Protein AF-A0A1B7TG51-F1 (afdb_monomer_lite)

InterPro domains:
  IPR011709 DEAD-box helicase, OB fold [PF07717] (108-215)

Organism: NCBI:txid766949

Sequence (284 aa):
MSKEDEEEIKKESYKYNKNTNKFTKLDPFSDIFKLLSCICALDYIKKEQLDKFFADHYVRSKIMLEIMKLRKQIVSIIKINSNDESLSNINNDSLKTEKPTELQIKLLKQIICSGFVDQVAIRGDVLYPEELQIGNNTSISKIPYVPVLQSKENIESITELFAYIHPGSIINACGQLPPKFLIYNTLLKNQDGTRTRMFPLCDIKSLPLVNIANNTSLISYSKPITNLSVKPKDISISERLCYVIPHFGDNDNDLRVSFDLNPVYVKQKRLDGEWKVVQFINSK

Secondary structure (DSSP, 8-state):
--HHHHHHHHHHHHHHHHHHGGG-SS-TT-HHHHHHHHHHHHHTS-GGGHHHHHHHTT--HHHHHHHHHHHHHHHHHHHHH---HHHHTS-TT----PPPPHHHHHHHHHHHHHHSTT-EEEEHHHH-TTT----TT--GGG-EEEETT-B-TT-SSGGGG-EEE-TTSGGGGS-SPPPSEEEEEEEEE-TTSS-EEEEEEEE--HHHHHHHHTTSTTEEEPSPPSSSSS--EEEETTEEEEEEPEEES-SS-TTB--EEPPPEEEEEEEETTEEEEEEE----

Radius of gyration: 23.0 Å; chains: 1; bounding box: 57×39×79 Å

pLDDT: mean 90.26, std 7.35, range [45.22, 98.38]

Structure (mmCIF, N/CA/C/O backbone):
data_AF-A0A1B7TG51-F1
#
_entry.id   AF-A0A1B7TG51-F1
#
loop_
_atom_site.group_PDB
_atom_site.id
_atom_site.type_symbol
_atom_site.label_atom_id
_atom_site.label_alt_id
_atom_site.label_comp_id
_atom_site.label_asym_id
_atom_site.label_entity_id
_atom_site.label_seq_id
_atom_site.pdbx_PDB_ins_code
_atom_site.Cartn_x
_atom_site.Cartn_y
_atom_site.Cartn_z
_atom_site.occupancy
_atom_site.B_iso_or_equiv
_atom_site.auth_seq_id
_atom_site.auth_comp_id
_atom_site.auth_asym_id
_atom_site.auth_atom_id
_atom_site.pdbx_PDB_model_num
ATOM 1 N N . MET A 1 1 ? 2.849 0.141 39.750 1.00 62.19 1 MET A N 1
ATOM 2 C CA . MET A 1 1 ? 1.650 -0.476 39.157 1.00 62.19 1 MET A CA 1
ATOM 3 C C . MET A 1 1 ? 1.333 -1.682 40.011 1.00 62.19 1 MET A C 1
ATOM 5 O O . MET A 1 1 ? 2.242 -2.466 40.267 1.00 62.19 1 MET A O 1
ATOM 9 N N . SER A 1 2 ? 0.139 -1.735 40.593 1.00 85.12 2 SER A N 1
ATOM 10 C CA . SER A 1 2 ? -0.283 -2.873 41.409 1.00 85.12 2 SER A CA 1
ATOM 11 C C . SER A 1 2 ? -0.524 -4.094 40.503 1.00 85.12 2 SER A C 1
ATOM 13 O O . SER A 1 2 ? -0.719 -3.947 39.296 1.00 85.12 2 SER A O 1
ATOM 15 N N . LYS A 1 3 ? -0.511 -5.313 41.061 1.00 85.12 3 LYS A N 1
ATOM 16 C CA . LYS A 1 3 ? -0.875 -6.520 40.291 1.00 85.12 3 LYS A CA 1
ATOM 17 C C . LYS A 1 3 ? -2.323 -6.463 39.788 1.00 85.12 3 LYS A C 1
ATOM 19 O O . LYS A 1 3 ? -2.625 -7.020 38.739 1.00 85.12 3 LYS A O 1
ATOM 24 N N . GLU A 1 4 ? -3.195 -5.776 40.521 1.00 87.12 4 GLU A N 1
ATOM 25 C CA . GLU A 1 4 ? -4.594 -5.569 40.143 1.00 87.12 4 GLU A CA 1
ATOM 26 C C . GLU A 1 4 ? -4.692 -4.655 38.911 1.00 87.12 4 GLU A C 1
ATOM 28 O O . GLU A 1 4 ? -5.387 -5.001 37.954 1.00 87.12 4 GLU A O 1
ATOM 33 N N . ASP A 1 5 ? -3.896 -3.579 38.858 1.00 88.12 5 ASP A N 1
ATOM 34 C CA . ASP A 1 5 ? -3.832 -2.671 37.702 1.00 88.12 5 ASP A CA 1
ATOM 35 C C . ASP A 1 5 ? -3.382 -3.418 36.429 1.00 88.12 5 ASP A C 1
ATOM 37 O O . ASP A 1 5 ? -3.919 -3.213 35.340 1.00 88.12 5 ASP A O 1
ATOM 41 N N . GLU A 1 6 ? -2.395 -4.314 36.549 1.00 88.62 6 GLU A N 1
ATOM 42 C CA . GLU A 1 6 ? -1.898 -5.121 35.426 1.00 88.62 6 GLU A CA 1
ATOM 43 C C . GLU A 1 6 ? -2.968 -6.069 34.871 1.00 88.62 6 GLU A C 1
ATOM 45 O O . GLU A 1 6 ? -3.108 -6.226 33.650 1.00 88.62 6 GLU A O 1
ATOM 50 N N . GLU A 1 7 ? -3.750 -6.693 35.752 1.00 90.69 7 GLU A N 1
ATOM 51 C CA . GLU A 1 7 ? -4.853 -7.559 35.349 1.00 90.69 7 GLU A CA 1
ATOM 52 C C . GLU A 1 7 ? -5.984 -6.782 34.672 1.00 90.69 7 GLU A C 1
ATOM 54 O O . GLU A 1 7 ? -6.553 -7.266 33.686 1.00 90.69 7 GLU A O 1
ATOM 59 N N . GLU A 1 8 ? -6.301 -5.581 35.153 1.00 91.38 8 GLU A N 1
ATOM 60 C CA . GLU A 1 8 ? -7.287 -4.704 34.522 1.00 91.38 8 GLU A CA 1
ATOM 61 C C . GLU A 1 8 ? -6.846 -4.260 33.126 1.00 91.38 8 GLU A C 1
ATOM 63 O O . GLU A 1 8 ? -7.601 -4.426 32.163 1.00 91.38 8 GLU A O 1
ATOM 68 N N . ILE A 1 9 ? -5.598 -3.807 32.973 1.00 90.25 9 ILE A N 1
ATOM 69 C CA . ILE A 1 9 ? -5.030 -3.433 31.669 1.00 90.25 9 ILE A CA 1
ATOM 70 C C . ILE A 1 9 ? -5.096 -4.614 30.698 1.00 90.25 9 ILE A C 1
ATOM 72 O O . ILE A 1 9 ? -5.440 -4.445 29.523 1.00 90.25 9 ILE A O 1
ATOM 76 N N . LYS A 1 10 ? -4.807 -5.831 31.171 1.00 91.50 10 LYS A N 1
ATOM 77 C CA . LYS A 1 10 ? -4.878 -7.044 30.350 1.00 91.50 10 LYS A CA 1
ATOM 78 C C . LYS A 1 10 ? -6.312 -7.366 29.924 1.00 91.50 10 LYS A C 1
ATOM 80 O O . LYS A 1 10 ? -6.532 -7.723 28.763 1.00 91.50 10 LYS A O 1
ATOM 85 N N . LYS A 1 11 ? -7.289 -7.220 30.826 1.00 92.81 11 LYS A N 1
ATOM 86 C CA . LYS A 1 11 ? -8.719 -7.411 30.526 1.00 92.81 11 LYS A CA 1
ATOM 87 C C . LYS A 1 11 ? -9.209 -6.395 29.492 1.00 92.81 11 LYS A C 1
ATOM 89 O O . LYS A 1 11 ? -9.852 -6.790 28.518 1.00 92.81 11 LYS A O 1
ATOM 94 N N . GLU A 1 12 ? -8.870 -5.119 29.652 1.00 91.19 12 GLU A N 1
ATOM 95 C CA . GLU A 1 12 ? -9.237 -4.063 28.701 1.00 91.19 12 GLU A CA 1
ATOM 96 C C . GLU A 1 12 ? -8.542 -4.240 27.346 1.00 91.19 12 GLU A C 1
ATOM 98 O O . GLU A 1 12 ? -9.194 -4.185 26.304 1.00 91.19 12 GLU A O 1
ATOM 103 N N . SER A 1 13 ? -7.253 -4.587 27.333 1.00 88.44 13 SER A N 1
ATOM 104 C CA . SER A 1 13 ? -6.518 -4.896 26.097 1.00 88.44 13 SER A CA 1
ATOM 105 C C . SER A 1 13 ? -7.138 -6.075 25.341 1.00 88.44 13 SER A C 1
ATOM 107 O O . SER A 1 13 ? -7.243 -6.060 24.112 1.00 88.44 13 SER A O 1
ATOM 109 N N . TYR A 1 14 ? -7.599 -7.100 26.064 1.00 91.62 14 TYR A N 1
ATOM 110 C CA . TYR A 1 14 ? -8.310 -8.227 25.466 1.00 91.62 14 TYR A CA 1
ATOM 111 C C . TYR A 1 14 ? -9.641 -7.794 24.833 1.00 91.62 14 TYR A C 1
ATOM 113 O O . TYR A 1 14 ? -9.923 -8.169 23.690 1.00 91.62 14 TYR A O 1
ATOM 121 N N . LYS A 1 15 ? -10.444 -6.976 25.530 1.00 93.06 15 LYS A N 1
ATOM 122 C CA . LYS A 1 15 ? -11.699 -6.422 24.988 1.00 93.06 15 LYS A CA 1
ATOM 123 C C . LYS A 1 15 ? -11.442 -5.564 23.748 1.00 93.06 15 LYS A C 1
ATOM 125 O O . LYS A 1 15 ? -12.108 -5.764 22.730 1.00 93.06 15 LYS A O 1
ATOM 130 N N . TYR A 1 16 ? -10.444 -4.684 23.805 1.00 91.38 16 TYR A N 1
ATOM 131 C CA . TYR A 1 16 ? -10.018 -3.840 22.691 1.00 91.38 16 TYR A CA 1
ATOM 132 C C . TYR A 1 16 ? -9.668 -4.667 21.452 1.00 91.38 16 TYR A C 1
ATOM 134 O O . TYR A 1 16 ? -10.234 -4.452 20.377 1.00 91.38 16 TYR A O 1
ATOM 142 N N . ASN A 1 17 ? -8.799 -5.669 21.604 1.00 89.19 17 ASN A N 1
ATOM 143 C CA . ASN A 1 17 ? -8.385 -6.530 20.496 1.00 89.19 17 ASN A CA 1
ATOM 144 C C . ASN A 1 17 ? -9.568 -7.326 19.935 1.00 89.19 17 ASN A C 1
ATOM 146 O O . ASN A 1 17 ? -9.765 -7.385 18.722 1.00 89.19 17 ASN A O 1
ATOM 150 N N . LYS A 1 18 ? -10.414 -7.884 20.810 1.00 91.50 18 LYS A N 1
ATOM 151 C CA . LYS A 1 18 ? -11.615 -8.627 20.409 1.00 91.50 18 LYS A CA 1
ATOM 152 C C . LYS A 1 18 ? -12.580 -7.765 19.593 1.00 91.50 18 LYS A C 1
ATOM 154 O O . LYS A 1 18 ? -13.123 -8.240 18.595 1.00 91.50 18 LYS A O 1
ATOM 159 N N . ASN A 1 19 ? -12.805 -6.517 20.000 1.00 91.06 19 ASN A N 1
ATOM 160 C CA . ASN A 1 19 ? -13.717 -5.613 19.304 1.00 91.06 19 ASN A CA 1
ATOM 161 C C . ASN A 1 19 ? -13.112 -5.050 18.017 1.00 91.06 19 ASN A C 1
ATOM 163 O O . ASN A 1 19 ? -13.822 -4.965 17.015 1.00 91.06 19 ASN A O 1
ATOM 167 N N . THR A 1 20 ? -11.811 -4.763 18.000 1.00 87.31 20 THR A N 1
ATOM 168 C CA . THR A 1 20 ? -11.097 -4.294 16.803 1.00 87.31 20 THR A CA 1
ATOM 169 C C . THR A 1 20 ? -11.026 -5.378 15.723 1.00 87.31 20 THR A C 1
ATOM 171 O O . THR A 1 20 ? -11.265 -5.095 14.549 1.00 87.31 20 THR A O 1
ATOM 174 N N . ASN A 1 21 ? -10.822 -6.642 16.110 1.00 89.81 21 ASN A N 1
ATOM 175 C CA . ASN A 1 21 ? -10.792 -7.789 15.193 1.00 89.81 21 ASN A CA 1
ATOM 176 C C . ASN A 1 21 ? -12.118 -8.027 14.449 1.00 89.81 21 ASN A C 1
ATOM 178 O O . ASN A 1 21 ? -12.148 -8.715 13.432 1.00 89.81 21 ASN A O 1
ATOM 182 N N . LYS A 1 22 ? -13.237 -7.446 14.900 1.00 91.75 22 LYS A N 1
ATOM 183 C CA . LYS A 1 22 ? -14.501 -7.516 14.146 1.00 91.75 22 LYS A CA 1
ATOM 184 C C . LYS A 1 22 ? -14.405 -6.795 12.797 1.00 91.75 22 LYS A C 1
ATOM 186 O O . LYS A 1 22 ? -15.098 -7.191 11.862 1.00 91.75 22 LYS A O 1
ATOM 191 N N . PHE A 1 23 ? -13.541 -5.784 12.696 1.00 93.19 23 PHE A N 1
ATOM 192 C CA . PHE A 1 23 ? -13.374 -4.939 11.512 1.00 93.19 23 PHE A CA 1
ATOM 193 C C . PHE A 1 23 ? -12.282 -5.430 10.551 1.00 93.19 23 PHE A C 1
ATOM 195 O O . PHE A 1 23 ? -12.134 -4.879 9.469 1.00 93.19 23 PHE A O 1
ATOM 202 N N . THR A 1 24 ? -11.529 -6.476 10.892 1.00 92.50 24 THR A N 1
ATOM 203 C CA . THR A 1 24 ? -10.395 -6.963 10.080 1.00 92.50 24 THR A CA 1
ATOM 204 C C . THR A 1 24 ? -10.783 -8.048 9.071 1.00 92.50 24 THR A C 1
ATOM 206 O O . THR A 1 24 ? -9.931 -8.635 8.414 1.00 92.50 24 THR A O 1
ATOM 209 N N . LYS A 1 25 ? -12.086 -8.318 8.915 1.00 91.69 25 LYS A N 1
ATOM 210 C CA . LYS A 1 25 ? -12.609 -9.426 8.096 1.00 91.69 25 LYS A CA 1
ATOM 211 C C . LYS A 1 25 ? -12.488 -9.229 6.583 1.00 91.69 25 LYS A C 1
ATOM 213 O O . LYS A 1 25 ? -12.694 -10.192 5.852 1.00 91.69 25 LYS A O 1
ATOM 218 N N . LEU A 1 26 ? -12.273 -8.001 6.108 1.00 93.56 26 LEU A N 1
ATOM 219 C CA . LEU A 1 26 ? -12.187 -7.726 4.670 1.00 93.56 26 LEU A CA 1
ATOM 220 C C . LEU A 1 26 ? -10.865 -8.210 4.081 1.00 93.56 26 LEU A C 1
ATOM 222 O O . LEU A 1 26 ? -10.864 -8.823 3.021 1.00 93.56 26 LEU A O 1
ATOM 226 N N . ASP A 1 27 ? -9.760 -7.935 4.767 1.00 93.62 27 ASP A N 1
ATOM 227 C CA . ASP A 1 27 ? -8.424 -8.303 4.319 1.00 93.62 27 ASP A CA 1
ATOM 228 C C . ASP A 1 27 ? -7.465 -8.321 5.523 1.00 93.62 27 ASP A C 1
ATOM 230 O O . ASP A 1 27 ? -7.442 -7.352 6.289 1.00 93.62 27 ASP A O 1
ATOM 234 N N . PRO A 1 28 ? -6.672 -9.390 5.707 1.00 92.19 28 PRO A N 1
ATOM 235 C CA . PRO A 1 28 ? -5.794 -9.525 6.868 1.00 92.19 28 PRO A CA 1
ATOM 236 C C . PRO A 1 28 ? -4.524 -8.663 6.781 1.00 92.19 28 PRO A C 1
ATOM 238 O O . PRO A 1 28 ? -3.842 -8.489 7.790 1.00 92.19 28 PRO A O 1
ATOM 241 N N . PHE A 1 29 ? -4.203 -8.114 5.604 1.00 94.19 29 PHE A N 1
ATOM 242 C CA . PHE A 1 29 ? -2.967 -7.376 5.343 1.00 94.19 29 PHE A CA 1
ATOM 243 C C . PHE A 1 29 ? -3.172 -5.863 5.159 1.00 94.19 29 PHE A C 1
ATOM 245 O O . PHE A 1 29 ? -2.221 -5.143 4.863 1.00 94.19 29 PHE A O 1
ATOM 252 N N . SER A 1 30 ? -4.400 -5.366 5.337 1.00 95.94 30 SER A N 1
ATOM 253 C CA . SER A 1 30 ? -4.769 -3.988 5.003 1.00 95.94 30 SER A CA 1
ATOM 254 C C . SER A 1 30 ? -5.430 -3.245 6.165 1.00 95.94 30 SER A C 1
ATOM 256 O O . SER A 1 30 ? -6.633 -3.371 6.416 1.00 95.94 30 SER A O 1
ATOM 258 N N . ASP A 1 31 ? -4.666 -2.387 6.842 1.00 95.69 31 ASP A N 1
ATOM 259 C CA . ASP A 1 31 ? -5.189 -1.508 7.895 1.00 95.69 31 ASP A CA 1
ATOM 260 C C . ASP A 1 31 ? -6.255 -0.534 7.373 1.00 95.69 31 ASP A C 1
ATOM 262 O O . ASP A 1 31 ? -7.200 -0.199 8.093 1.00 95.69 31 ASP A O 1
ATOM 266 N N . ILE A 1 32 ? -6.163 -0.124 6.106 1.00 96.44 32 ILE A N 1
ATOM 267 C CA . ILE A 1 32 ? -7.158 0.764 5.500 1.00 96.44 32 ILE A CA 1
ATOM 268 C C . ILE A 1 32 ? -8.538 0.098 5.382 1.00 96.44 32 ILE A C 1
ATOM 270 O O . ILE A 1 32 ? -9.562 0.758 5.558 1.00 96.44 32 ILE A O 1
ATOM 274 N N . PHE A 1 33 ? -8.601 -1.223 5.186 1.00 96.19 33 PHE A N 1
ATOM 275 C CA . PHE A 1 33 ? -9.877 -1.943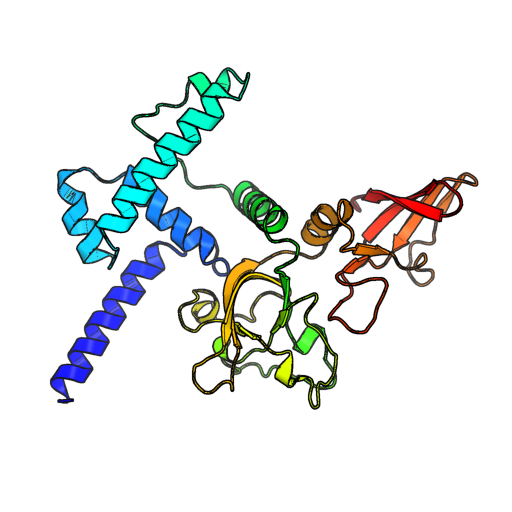 5.126 1.00 96.19 33 PHE A CA 1
ATOM 276 C C . PHE A 1 33 ? -10.473 -2.227 6.508 1.00 96.19 33 PHE A C 1
ATOM 278 O O . PHE A 1 33 ? -11.697 -2.337 6.635 1.00 96.19 33 PHE A O 1
ATOM 285 N N . LYS A 1 34 ? -9.648 -2.237 7.563 1.00 94.81 34 LYS A N 1
ATOM 286 C CA . LYS A 1 34 ? -10.132 -2.144 8.949 1.00 94.81 34 LYS A CA 1
ATOM 287 C C . LYS A 1 34 ? -10.851 -0.812 9.184 1.00 94.81 34 LYS A C 1
ATOM 289 O O . LYS A 1 34 ? -11.947 -0.806 9.745 1.00 94.81 34 LYS A O 1
ATOM 294 N N . LEU A 1 35 ? -10.275 0.301 8.720 1.00 94.06 35 LEU A N 1
ATOM 295 C CA . LEU A 1 35 ? -10.919 1.618 8.806 1.00 94.06 35 LEU A CA 1
ATOM 296 C C . LEU A 1 35 ? -12.213 1.663 7.991 1.00 94.06 35 LEU A C 1
ATOM 298 O O . LEU A 1 35 ? -13.243 2.067 8.528 1.00 94.06 35 LEU A O 1
ATOM 302 N N . LEU A 1 36 ? -12.186 1.174 6.746 1.00 95.19 36 LEU A N 1
ATOM 303 C CA . LEU A 1 36 ? -13.372 1.078 5.892 1.00 95.19 36 LEU A CA 1
ATOM 304 C C . LEU A 1 36 ? -14.503 0.316 6.592 1.00 95.19 36 LEU A C 1
ATOM 306 O O . LEU A 1 36 ? -15.620 0.813 6.674 1.00 95.19 36 LEU A O 1
ATOM 310 N N . SER A 1 37 ? -14.204 -0.852 7.166 1.00 94.75 37 SER A N 1
ATOM 311 C CA . SER A 1 37 ? -15.196 -1.669 7.876 1.00 94.75 37 SER A CA 1
ATOM 312 C C . SER A 1 37 ? -15.802 -0.945 9.078 1.00 94.75 37 SER A C 1
ATOM 314 O O . SER A 1 37 ? -17.007 -1.030 9.302 1.00 94.75 37 SER A O 1
ATOM 316 N N . CYS A 1 38 ? -14.980 -0.228 9.847 1.00 93.62 38 CYS A N 1
ATOM 317 C CA . CYS A 1 38 ? -15.434 0.533 11.009 1.00 93.62 38 CYS A CA 1
ATOM 318 C C . CYS A 1 38 ? -16.339 1.708 10.601 1.00 93.62 38 CYS A C 1
ATOM 320 O O . CYS A 1 38 ? -17.394 1.918 11.196 1.00 93.62 38 CYS A O 1
ATOM 322 N N . ILE A 1 39 ? -15.963 2.433 9.543 1.00 93.38 39 ILE A N 1
ATOM 323 C CA . ILE A 1 39 ? -16.733 3.565 9.011 1.00 93.38 39 ILE A CA 1
ATOM 324 C C . ILE A 1 39 ? -18.056 3.086 8.405 1.00 93.38 39 ILE A C 1
ATOM 326 O O . ILE A 1 39 ? -19.099 3.656 8.708 1.00 93.38 39 ILE A O 1
ATOM 330 N N . CYS A 1 40 ? -18.041 2.024 7.598 1.00 92.00 40 CYS A N 1
ATOM 331 C CA . CYS A 1 40 ? -19.258 1.467 7.011 1.00 92.00 40 CYS A CA 1
ATOM 332 C C . CYS A 1 40 ? -20.207 0.935 8.089 1.00 92.00 40 CYS A C 1
ATOM 334 O O . CYS A 1 40 ? -21.412 1.119 7.968 1.00 92.00 40 CYS A O 1
ATOM 336 N N . ALA A 1 41 ? -19.692 0.320 9.162 1.00 91.44 41 ALA A N 1
ATOM 337 C CA . ALA A 1 41 ? -20.526 -0.180 10.255 1.00 91.44 41 ALA A CA 1
ATOM 338 C C . ALA A 1 41 ? -21.361 0.931 10.917 1.00 91.44 41 ALA A C 1
ATOM 340 O O . ALA A 1 41 ? -22.517 0.686 11.258 1.00 91.44 41 ALA A O 1
ATOM 341 N N . LEU A 1 42 ? -20.821 2.151 11.039 1.00 90.81 42 LEU A N 1
ATOM 342 C CA . LEU A 1 42 ? -21.549 3.290 11.609 1.00 90.81 42 LEU A CA 1
ATOM 343 C C . LEU A 1 42 ? -22.820 3.641 10.844 1.00 90.81 42 LEU A C 1
ATOM 345 O O . LEU A 1 42 ? -23.823 3.980 11.466 1.00 90.81 42 LEU A O 1
ATOM 349 N N . ASP A 1 43 ? -22.807 3.529 9.515 1.00 88.44 43 ASP A N 1
ATOM 350 C CA . ASP A 1 43 ? -23.958 3.899 8.686 1.00 88.44 43 ASP A CA 1
ATOM 351 C C . ASP A 1 43 ? -25.173 2.985 8.932 1.00 88.44 43 ASP A C 1
ATOM 353 O O . ASP A 1 43 ? -26.309 3.354 8.621 1.00 88.44 43 ASP A O 1
ATOM 357 N N . TYR A 1 44 ? -24.957 1.798 9.511 1.00 90.56 44 TYR A N 1
ATOM 358 C CA . TYR A 1 44 ? -26.006 0.838 9.866 1.00 90.56 44 TYR A CA 1
ATOM 359 C C . TYR A 1 44 ? -26.530 0.994 11.298 1.00 90.56 44 TYR A C 1
ATOM 361 O O . TYR A 1 44 ? -27.559 0.401 11.631 1.00 90.56 44 TYR A O 1
ATOM 369 N N . ILE A 1 45 ? -25.864 1.786 12.139 1.00 91.19 45 ILE A N 1
ATOM 370 C CA . ILE A 1 45 ? -26.210 1.940 13.553 1.00 91.19 45 ILE A CA 1
ATOM 371 C C . ILE A 1 45 ? -27.209 3.084 13.717 1.00 91.19 45 ILE A C 1
ATOM 373 O O . ILE A 1 45 ? -27.074 4.156 13.127 1.00 91.19 45 ILE A O 1
ATOM 377 N N . LYS A 1 46 ? -28.246 2.851 14.526 1.00 90.62 46 LYS A N 1
ATOM 378 C CA . LYS A 1 46 ? -29.237 3.885 14.841 1.00 90.62 46 LYS A CA 1
ATOM 379 C C . LYS A 1 46 ? -28.621 4.961 15.734 1.00 90.62 46 LYS A C 1
ATOM 381 O O . LYS A 1 46 ? -27.766 4.661 16.565 1.00 90.62 46 LYS A O 1
ATOM 386 N N . LYS A 1 47 ? -29.093 6.204 15.604 1.00 88.25 47 LYS A N 1
ATOM 387 C CA . LYS A 1 47 ? -28.533 7.358 16.328 1.00 88.25 47 LYS A CA 1
ATOM 388 C C . LYS A 1 47 ? -28.513 7.157 17.844 1.00 88.25 47 LYS A C 1
ATOM 390 O O . LYS A 1 47 ? -27.532 7.531 18.472 1.00 88.25 47 LYS A O 1
ATOM 395 N N . GLU A 1 48 ? -29.531 6.511 18.414 1.00 91.69 48 GLU A N 1
ATOM 396 C CA . GLU A 1 48 ? -29.635 6.285 19.864 1.00 91.69 48 GLU A CA 1
ATOM 397 C C . GLU A 1 48 ? -28.589 5.287 20.395 1.00 91.69 48 GLU A C 1
ATOM 399 O O . GLU A 1 48 ? -28.348 5.217 21.595 1.00 91.69 48 GLU A O 1
ATOM 404 N N . GLN A 1 49 ? -27.967 4.497 19.514 1.00 93.69 49 GLN A N 1
ATOM 405 C CA . GLN A 1 49 ? -26.991 3.460 19.869 1.00 93.69 49 GLN A CA 1
ATOM 406 C C . GLN A 1 49 ? -25.541 3.865 19.564 1.00 93.69 49 GLN A C 1
ATOM 408 O O . GLN A 1 49 ? -24.623 3.103 19.872 1.00 93.69 49 GLN A O 1
ATOM 413 N N . LEU A 1 50 ? -25.318 5.045 18.973 1.00 91.81 50 LEU A N 1
ATOM 414 C CA . LEU A 1 50 ? -23.989 5.486 18.543 1.00 91.81 50 LEU A CA 1
ATOM 415 C C . LEU A 1 50 ? -23.019 5.651 19.713 1.00 91.81 50 LEU A C 1
ATOM 417 O O . LEU A 1 50 ? -21.897 5.160 19.632 1.00 91.81 50 LEU A O 1
ATOM 421 N N . ASP A 1 51 ? -23.450 6.267 20.814 1.00 92.44 51 ASP A N 1
ATOM 422 C CA . ASP A 1 51 ? -22.578 6.494 21.975 1.00 92.44 51 ASP A CA 1
ATOM 423 C C . ASP A 1 51 ? -22.098 5.178 22.587 1.00 92.44 51 ASP A C 1
ATOM 425 O O . ASP A 1 51 ? -20.913 5.010 22.885 1.00 92.44 51 ASP A O 1
ATOM 429 N N . LYS A 1 52 ? -23.005 4.200 22.677 1.00 93.12 52 LYS A N 1
ATOM 430 C CA . LYS A 1 52 ? -22.665 2.848 23.116 1.00 93.12 52 LYS A CA 1
ATOM 431 C C . LYS A 1 52 ? -21.689 2.178 22.150 1.00 93.12 52 LYS A C 1
ATOM 433 O O . LYS A 1 52 ? -20.717 1.579 22.593 1.00 93.12 52 LYS A O 1
ATOM 438 N N . PHE A 1 53 ? -21.903 2.310 20.841 1.00 93.06 53 PHE A N 1
ATOM 439 C CA . PHE A 1 53 ? -20.980 1.767 19.847 1.00 93.06 53 PHE A CA 1
ATOM 440 C C . PHE A 1 53 ? -19.579 2.383 19.956 1.00 93.06 53 PHE A C 1
ATOM 442 O O . PHE A 1 53 ? -18.587 1.655 19.914 1.00 93.06 53 PHE A O 1
ATOM 449 N N . PHE A 1 54 ? -19.480 3.705 20.123 1.00 93.69 54 PHE A N 1
ATOM 450 C CA . PHE A 1 54 ? -18.194 4.385 20.277 1.00 93.69 54 PHE A CA 1
ATOM 451 C C . PHE A 1 54 ? -17.439 3.899 21.517 1.00 93.69 54 PHE A C 1
ATOM 453 O O . PHE A 1 54 ? -16.241 3.623 21.420 1.00 93.69 54 PHE A O 1
ATOM 460 N N . ALA A 1 55 ? -18.143 3.734 22.642 1.00 91.88 55 ALA A N 1
ATOM 461 C CA . ALA A 1 55 ? -17.575 3.202 23.877 1.00 91.88 55 ALA A CA 1
ATOM 462 C C . ALA A 1 55 ? -17.133 1.737 23.724 1.00 91.88 55 ALA A C 1
ATOM 464 O O . ALA A 1 55 ? -15.981 1.411 24.003 1.00 91.88 55 ALA A O 1
ATOM 465 N N . ASP A 1 56 ? -18.006 0.869 23.205 1.00 91.81 56 ASP A N 1
ATOM 466 C CA . ASP A 1 56 ? -17.738 -0.567 23.074 1.00 91.81 56 ASP A CA 1
ATOM 467 C C . ASP A 1 56 ? -16.565 -0.852 22.117 1.00 91.81 56 ASP A C 1
ATOM 469 O O . ASP A 1 56 ? -15.803 -1.800 22.316 1.00 91.81 56 ASP A O 1
ATOM 473 N N . HIS A 1 57 ? -16.400 -0.047 21.064 1.00 92.44 57 HIS A N 1
ATOM 474 C CA . HIS A 1 57 ? -15.378 -0.256 20.035 1.00 92.44 57 HIS A CA 1
ATOM 475 C C . HIS A 1 57 ? -14.140 0.641 20.177 1.00 92.44 57 HIS A C 1
ATOM 477 O O . HIS A 1 57 ? -13.270 0.594 19.307 1.00 92.44 57 HIS A O 1
ATOM 483 N N . TYR A 1 58 ? -14.024 1.413 21.265 1.00 91.69 58 TYR A N 1
ATOM 484 C CA . TYR A 1 58 ? -12.895 2.319 21.531 1.00 91.69 58 TYR A CA 1
ATOM 485 C C . TYR A 1 58 ? -12.647 3.317 20.387 1.00 91.69 58 TYR A C 1
ATOM 487 O O . TYR A 1 58 ? -11.510 3.616 20.010 1.00 91.69 58 TYR A O 1
ATOM 495 N N . VAL A 1 59 ? -13.733 3.828 19.805 1.00 92.56 59 VAL A N 1
ATOM 496 C CA . VAL A 1 59 ? -13.695 4.740 18.662 1.00 92.56 59 VAL A CA 1
ATOM 497 C C . VAL A 1 59 ? -13.925 6.173 19.132 1.00 92.56 59 VAL A C 1
ATOM 499 O O . VAL A 1 59 ? -14.819 6.457 19.924 1.00 92.56 59 VAL A O 1
ATOM 502 N N . ARG A 1 60 ? -13.136 7.116 18.609 1.00 93.88 60 ARG A N 1
ATOM 503 C CA . ARG A 1 60 ? -13.277 8.542 18.931 1.00 93.88 60 ARG A CA 1
ATOM 504 C C . ARG A 1 60 ? -14.522 9.118 18.248 1.00 93.88 60 ARG A C 1
ATOM 506 O O . ARG A 1 60 ? -14.497 9.382 17.046 1.00 93.88 60 ARG A O 1
ATOM 513 N N . SER A 1 61 ? -15.580 9.348 19.026 1.00 93.81 61 SER A N 1
ATOM 514 C CA . SER A 1 61 ? -16.889 9.825 18.549 1.00 93.81 61 SER A CA 1
ATOM 515 C C . SER A 1 61 ? -16.794 11.095 17.698 1.00 93.81 61 SER A C 1
ATOM 517 O O . SER A 1 61 ? -17.306 11.126 16.581 1.00 93.81 61 SER A O 1
ATOM 519 N N . LYS A 1 62 ? -16.065 12.117 18.170 1.00 94.94 62 LYS A N 1
ATOM 520 C CA . LYS A 1 62 ? -15.891 13.393 17.454 1.00 94.94 62 LYS A CA 1
ATOM 521 C C . LYS A 1 62 ? -15.322 13.197 16.044 1.00 94.94 62 LYS A C 1
ATOM 523 O O . LYS A 1 62 ? -15.904 13.684 15.080 1.00 94.94 62 LYS A O 1
ATOM 528 N N . ILE A 1 63 ? -14.236 12.430 15.932 1.00 95.38 63 ILE A N 1
ATOM 529 C CA . ILE A 1 63 ? -13.566 12.165 14.651 1.00 95.38 63 ILE A CA 1
ATOM 530 C C . ILE A 1 63 ? -14.493 11.379 13.722 1.00 95.38 63 ILE A C 1
ATOM 532 O O . ILE A 1 63 ? -14.589 11.688 12.540 1.00 95.38 63 ILE A O 1
ATOM 536 N N . MET A 1 64 ? -15.230 10.396 14.242 1.00 93.81 64 MET A N 1
ATOM 537 C CA . MET A 1 64 ? -16.164 9.626 13.419 1.00 93.81 64 MET A CA 1
ATOM 538 C C . MET A 1 64 ? -17.314 10.458 12.864 1.00 93.81 64 MET A C 1
ATOM 540 O O . MET A 1 64 ? -17.657 10.328 11.690 1.00 93.81 64 MET A O 1
ATOM 544 N N . LEU A 1 65 ? -17.893 11.337 13.680 1.00 92.50 65 LEU A N 1
ATOM 545 C CA . LEU A 1 65 ? -18.950 12.237 13.224 1.00 92.50 65 LEU A CA 1
ATOM 546 C C . LEU A 1 65 ? -18.432 13.225 12.169 1.00 92.50 65 LEU A C 1
ATOM 548 O O . LEU A 1 65 ? -19.147 13.537 11.216 1.00 92.50 65 LEU A O 1
ATOM 552 N N . GLU A 1 66 ? -17.188 13.689 12.302 1.00 95.50 66 GLU A N 1
ATOM 553 C CA . GLU A 1 66 ? -16.520 14.512 11.288 1.00 95.50 66 GLU A CA 1
ATOM 554 C C . GLU A 1 66 ? -16.280 13.731 9.987 1.00 95.50 66 GLU A C 1
ATOM 556 O O . GLU A 1 66 ? -16.614 14.237 8.917 1.00 95.50 66 GLU A O 1
ATOM 561 N N . ILE A 1 67 ? -15.823 12.475 10.059 1.00 94.62 67 ILE A N 1
ATOM 562 C CA . ILE A 1 67 ? -15.675 11.592 8.888 1.00 94.62 67 ILE A CA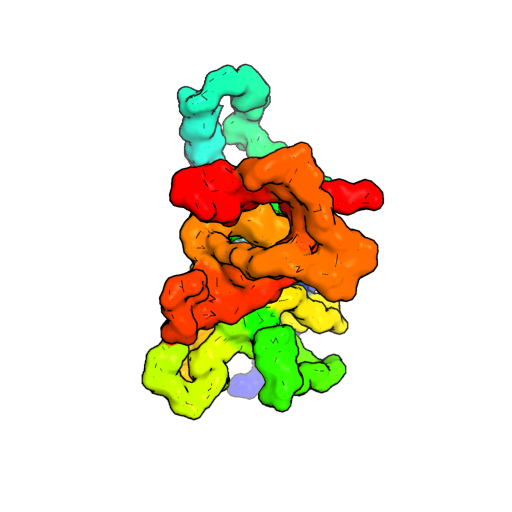 1
ATOM 563 C C . ILE A 1 67 ? -17.016 11.417 8.164 1.00 94.62 67 ILE A C 1
ATOM 565 O O . ILE A 1 67 ? -17.073 11.517 6.938 1.00 94.62 67 ILE A O 1
ATOM 569 N N . MET A 1 68 ? -18.114 11.190 8.893 1.00 91.12 68 MET A N 1
ATOM 570 C CA . MET A 1 68 ? -19.445 11.062 8.287 1.00 91.12 68 MET A CA 1
ATOM 571 C C . MET A 1 68 ? -19.871 12.338 7.551 1.00 91.12 68 MET A C 1
ATOM 573 O O . MET A 1 68 ? -20.409 12.260 6.445 1.00 91.12 68 MET A O 1
ATOM 577 N N . LYS A 1 69 ? -19.614 13.516 8.134 1.00 92.31 69 LYS A N 1
ATOM 578 C CA . LYS A 1 69 ? -19.891 14.807 7.483 1.00 92.31 69 LYS A CA 1
ATOM 579 C C . LYS A 1 69 ? -19.040 14.989 6.227 1.00 92.31 69 LYS A C 1
ATOM 581 O O . LYS A 1 69 ? -19.585 15.318 5.175 1.00 92.31 69 LYS A O 1
ATOM 586 N N . LEU A 1 70 ? -17.740 14.711 6.319 1.00 95.38 70 LEU A N 1
ATOM 587 C CA . LEU A 1 70 ? -16.809 14.844 5.202 1.00 95.38 70 LEU A CA 1
ATOM 588 C C . LEU A 1 70 ? -17.185 13.919 4.037 1.00 95.38 70 LEU A C 1
ATOM 590 O O . LEU A 1 70 ? -17.192 14.348 2.887 1.00 95.38 70 LEU A O 1
ATOM 594 N N . ARG A 1 71 ? -17.592 12.675 4.318 1.00 93.44 71 ARG A N 1
ATOM 595 C CA . ARG A 1 71 ? -18.078 11.741 3.288 1.00 93.44 71 ARG A CA 1
ATOM 596 C C . ARG A 1 71 ? -19.278 12.298 2.527 1.00 93.44 71 ARG A C 1
ATOM 598 O O . ARG A 1 71 ? -19.292 12.239 1.301 1.00 93.44 71 ARG A O 1
ATOM 605 N N . LYS A 1 72 ? -20.259 12.880 3.226 1.00 91.62 72 LYS A N 1
ATOM 606 C CA . LYS A 1 72 ? -21.422 13.517 2.581 1.00 91.62 72 LYS A CA 1
ATOM 607 C C . LYS A 1 72 ? -21.005 14.686 1.691 1.00 91.62 72 LYS A C 1
ATOM 609 O O . LYS A 1 72 ? -21.518 14.822 0.580 1.00 91.62 72 LYS A O 1
ATOM 614 N N . GLN A 1 73 ? -20.061 15.502 2.155 1.00 92.94 73 GLN A N 1
ATOM 615 C CA . GLN A 1 73 ? -19.533 16.628 1.384 1.00 92.94 73 GLN A CA 1
ATOM 616 C C . GLN A 1 73 ? -18.830 16.154 0.109 1.00 92.94 73 GLN A C 1
ATOM 618 O O . GLN A 1 73 ? -19.160 16.637 -0.969 1.00 92.94 73 GLN A O 1
ATOM 623 N N . ILE A 1 74 ? -17.945 15.157 0.206 1.00 92.69 74 ILE A N 1
ATOM 624 C CA . ILE A 1 74 ? -17.248 14.577 -0.951 1.00 92.69 74 ILE A CA 1
ATOM 625 C C . ILE A 1 74 ? -18.249 14.005 -1.961 1.00 92.69 74 ILE A C 1
ATOM 627 O O . ILE A 1 74 ? -18.157 14.311 -3.145 1.00 92.69 74 ILE A O 1
ATOM 631 N N . VAL A 1 75 ? -19.245 13.235 -1.510 1.00 90.31 75 VAL A N 1
ATOM 632 C CA . VAL A 1 75 ? -20.288 12.689 -2.398 1.00 90.31 75 VAL A CA 1
ATOM 633 C C . VAL A 1 75 ? -21.064 13.808 -3.093 1.00 90.31 75 VAL A C 1
ATOM 635 O O . VAL A 1 75 ? -21.336 13.718 -4.286 1.00 90.31 75 VAL A O 1
ATOM 638 N N . SER A 1 76 ? -21.379 14.887 -2.377 1.00 89.69 76 SER A N 1
ATOM 639 C CA . SER A 1 76 ? -22.089 16.037 -2.948 1.00 89.69 76 SER A CA 1
ATOM 640 C C . SER A 1 76 ? -21.248 16.747 -4.012 1.00 89.69 76 SER A C 1
ATOM 642 O O . SER A 1 76 ? -21.763 17.077 -5.075 1.00 89.69 76 SER A O 1
ATOM 644 N N . ILE A 1 77 ? -19.944 16.914 -3.771 1.00 91.56 77 ILE A N 1
ATOM 645 C CA . ILE A 1 77 ? -19.005 17.488 -4.744 1.00 91.56 77 ILE A CA 1
ATOM 646 C C . ILE A 1 77 ? -18.900 16.597 -5.987 1.00 91.56 77 ILE A C 1
ATOM 648 O O . ILE A 1 77 ? -18.985 17.107 -7.102 1.00 91.56 77 ILE A O 1
ATOM 652 N N . ILE A 1 78 ? -18.759 15.279 -5.812 1.00 90.38 78 ILE A N 1
ATOM 653 C CA . ILE A 1 78 ? -18.673 14.328 -6.929 1.00 90.38 78 ILE A CA 1
ATOM 654 C C . ILE A 1 78 ? -19.931 14.414 -7.797 1.00 90.38 78 ILE A C 1
ATOM 656 O O . ILE A 1 78 ? -19.811 14.502 -9.013 1.00 90.38 78 ILE A O 1
ATOM 660 N N . LYS A 1 79 ? -21.123 14.469 -7.191 1.00 87.25 79 LYS A N 1
ATOM 661 C CA . LYS A 1 79 ? -22.394 14.601 -7.922 1.00 87.25 79 LYS A CA 1
ATOM 662 C C . LYS A 1 79 ? -22.487 15.873 -8.752 1.00 87.25 79 LYS A C 1
ATOM 664 O O . LYS A 1 79 ? -22.968 15.821 -9.872 1.00 87.25 79 LYS A O 1
ATOM 669 N N . ILE A 1 80 ? -22.043 17.002 -8.204 1.00 88.56 80 ILE A N 1
ATOM 670 C CA . ILE A 1 80 ? -22.091 18.293 -8.905 1.00 88.56 80 ILE A CA 1
ATOM 671 C C . ILE A 1 80 ? -21.162 18.289 -10.126 1.00 88.56 80 ILE A C 1
ATOM 673 O O . ILE A 1 80 ? -21.473 18.915 -11.132 1.00 88.56 80 ILE A O 1
ATOM 677 N N . ASN A 1 81 ? -20.028 17.590 -10.040 1.00 89.81 81 ASN A N 1
ATOM 678 C CA . ASN A 1 81 ? -18.993 17.602 -11.077 1.00 89.81 81 ASN A CA 1
ATOM 679 C C . ASN A 1 81 ? -19.060 16.413 -12.047 1.00 89.81 81 ASN A C 1
ATOM 681 O O . ASN A 1 81 ? -18.246 16.333 -12.964 1.00 89.81 81 ASN A O 1
ATOM 685 N N . SER A 1 82 ? -19.990 15.479 -11.849 1.00 84.88 82 SER A N 1
ATOM 686 C CA . SER A 1 82 ? -20.106 14.280 -12.679 1.00 84.88 82 SER A CA 1
ATOM 687 C C . SER A 1 82 ? -21.395 14.325 -13.487 1.00 84.88 82 SER A C 1
ATOM 689 O O . SER A 1 82 ? -22.475 14.451 -12.921 1.00 84.88 82 SER A O 1
ATOM 691 N N . ASN A 1 83 ? -21.297 14.126 -14.801 1.00 78.19 83 ASN A N 1
ATOM 692 C CA . ASN A 1 83 ? -22.455 14.039 -15.704 1.00 78.19 83 ASN A CA 1
ATOM 693 C C . ASN A 1 83 ? -23.131 12.651 -15.683 1.00 78.19 83 ASN A C 1
ATOM 695 O O . ASN A 1 83 ? -23.787 12.264 -16.646 1.00 78.19 83 ASN A O 1
ATOM 699 N N . ASP A 1 84 ? -22.916 11.866 -14.627 1.00 80.19 84 ASP A N 1
ATOM 700 C CA . ASP A 1 84 ? -23.389 10.488 -14.525 1.00 80.19 84 ASP A CA 1
ATOM 701 C C . ASP A 1 84 ? -24.725 10.442 -13.767 1.00 80.19 84 ASP A C 1
ATOM 703 O O . ASP A 1 84 ? -24.782 10.660 -12.553 1.00 80.19 84 ASP A O 1
ATOM 707 N N . GLU A 1 85 ? -25.807 10.135 -14.487 1.00 74.06 85 GLU A N 1
ATOM 708 C CA . GLU A 1 85 ? -27.164 10.009 -13.933 1.00 74.06 85 GLU A CA 1
ATOM 709 C C . GLU A 1 85 ? -27.282 8.908 -12.863 1.00 74.06 85 GLU A C 1
ATOM 711 O O . GLU A 1 85 ? -28.184 8.931 -12.023 1.00 74.06 85 GLU A O 1
ATOM 716 N N . SER A 1 86 ? -26.356 7.944 -12.818 1.00 74.75 86 SER A N 1
ATOM 717 C CA . SER A 1 86 ? -26.343 6.945 -11.745 1.00 74.75 86 SER A CA 1
ATOM 718 C C . SER A 1 86 ? -26.001 7.564 -10.382 1.00 74.75 86 SER A C 1
ATOM 720 O O . SER A 1 86 ? -26.474 7.090 -9.345 1.00 74.75 86 SER A O 1
ATOM 722 N N . LEU A 1 87 ? -25.253 8.674 -10.367 1.00 72.25 87 LEU A N 1
ATOM 723 C CA . LEU A 1 87 ? -24.849 9.367 -9.146 1.00 72.25 87 LEU A CA 1
ATOM 724 C C . LEU A 1 87 ? -25.971 10.231 -8.568 1.00 72.25 87 LEU A C 1
ATOM 726 O O . LEU A 1 87 ? -26.030 10.395 -7.345 1.00 72.25 87 LEU A O 1
ATOM 730 N N . SER A 1 88 ? -26.899 10.741 -9.387 1.00 67.69 88 SER A N 1
ATOM 731 C CA . SER A 1 88 ? -28.056 11.492 -8.876 1.00 67.69 88 SER A CA 1
ATOM 732 C C . SER A 1 88 ? -28.975 10.630 -8.007 1.00 67.69 88 SER A C 1
ATOM 734 O O . SER A 1 88 ? -29.585 11.149 -7.074 1.00 67.69 88 SER A O 1
ATOM 736 N N . ASN A 1 89 ? -28.988 9.311 -8.229 1.00 71.38 89 ASN A N 1
ATOM 737 C CA . ASN A 1 89 ? -29.806 8.357 -7.474 1.00 71.38 89 ASN A CA 1
ATOM 738 C C . ASN A 1 89 ? -29.242 8.007 -6.085 1.00 71.38 89 ASN A C 1
ATOM 740 O O . ASN A 1 89 ? -29.934 7.388 -5.275 1.00 71.38 89 ASN A O 1
ATOM 744 N N . ILE A 1 90 ? -27.998 8.388 -5.773 1.00 75.56 90 ILE A N 1
ATOM 745 C CA . ILE A 1 90 ? -27.407 8.114 -4.457 1.00 75.56 90 ILE A CA 1
ATOM 746 C C . ILE A 1 90 ? -28.134 8.951 -3.400 1.00 75.56 90 ILE A C 1
ATOM 748 O O . ILE A 1 90 ? -28.215 10.172 -3.507 1.00 75.56 90 ILE A O 1
ATOM 752 N N . ASN A 1 91 ? -28.611 8.338 -2.322 1.00 75.50 91 ASN A N 1
ATOM 753 C CA . ASN A 1 91 ? -29.209 9.099 -1.232 1.00 75.50 91 ASN A CA 1
ATOM 754 C C . ASN A 1 91 ? -28.115 9.780 -0.380 1.00 75.50 91 ASN A C 1
ATOM 756 O O . ASN A 1 91 ? -27.342 9.107 0.299 1.00 75.50 91 ASN A O 1
ATOM 760 N N . ASN A 1 92 ? -28.059 11.117 -0.373 1.00 71.69 92 ASN A N 1
ATOM 761 C CA . ASN A 1 92 ? -27.090 11.871 0.442 1.00 71.69 92 ASN A CA 1
ATOM 762 C C . ASN A 1 92 ? -27.307 11.689 1.956 1.00 71.69 92 ASN A C 1
ATOM 764 O O . ASN A 1 92 ? -26.373 11.857 2.748 1.00 71.69 92 ASN A O 1
ATOM 768 N N . ASP A 1 93 ? -28.521 11.330 2.374 1.00 69.00 93 ASP A N 1
ATOM 769 C CA . ASP A 1 93 ? -28.834 11.123 3.783 1.00 69.00 93 ASP A CA 1
ATOM 770 C C . ASP A 1 93 ? -28.373 9.765 4.299 1.00 69.00 93 ASP A C 1
ATOM 772 O O . ASP A 1 93 ? -28.020 9.658 5.479 1.00 69.00 93 ASP A O 1
ATOM 776 N N . SER A 1 94 ? -28.287 8.764 3.418 1.00 73.44 94 SER A N 1
ATOM 777 C CA . SER A 1 94 ? -27.855 7.410 3.749 1.00 73.44 94 SER A CA 1
ATOM 778 C C . SER A 1 94 ? -26.776 6.922 2.786 1.00 73.44 94 SER A C 1
ATOM 780 O O . SER A 1 94 ? -27.062 6.439 1.698 1.00 73.44 94 SER A O 1
ATOM 782 N N . LEU A 1 95 ? -25.521 6.985 3.238 1.00 84.25 95 LEU A N 1
ATOM 783 C CA . LEU A 1 95 ? -24.354 6.463 2.519 1.00 84.25 95 LEU A CA 1
ATOM 784 C C . LEU A 1 95 ? -24.087 4.983 2.839 1.00 84.25 95 LEU A C 1
ATOM 786 O O . LEU A 1 95 ? -22.934 4.561 2.902 1.00 84.25 95 LEU A O 1
ATOM 790 N N . LYS A 1 96 ? -25.146 4.205 3.095 1.00 87.75 96 LYS A N 1
ATOM 791 C CA . LYS A 1 96 ? -25.023 2.773 3.388 1.00 87.75 96 LYS A CA 1
ATOM 792 C C . LYS A 1 96 ? -24.485 2.051 2.159 1.00 87.75 96 LYS A C 1
ATOM 794 O O . LYS A 1 96 ? -25.023 2.198 1.066 1.00 87.75 96 LYS A O 1
ATOM 799 N N . THR A 1 97 ? -23.450 1.248 2.361 1.00 85.88 97 THR A N 1
ATOM 800 C CA . THR A 1 97 ? -22.791 0.482 1.302 1.00 85.88 97 THR A CA 1
ATOM 801 C C . THR A 1 97 ? -22.702 -0.981 1.687 1.00 85.88 97 THR A C 1
ATOM 803 O O . THR A 1 97 ? -22.322 -1.305 2.813 1.00 85.88 97 THR A O 1
ATOM 806 N N . GLU A 1 98 ? -22.972 -1.860 0.729 1.00 89.50 98 GLU A N 1
ATOM 807 C CA . GLU A 1 98 ? -22.774 -3.294 0.907 1.00 89.50 98 GLU A CA 1
ATOM 808 C C . GLU A 1 98 ? -21.298 -3.653 1.122 1.00 89.50 98 GLU A C 1
ATOM 810 O O . GLU A 1 98 ? -20.379 -2.872 0.854 1.00 89.50 98 GLU A O 1
ATOM 815 N N . LYS A 1 99 ? -21.069 -4.871 1.618 1.00 91.75 99 LYS A N 1
ATOM 816 C CA . LYS A 1 99 ? -19.719 -5.407 1.780 1.00 91.75 99 LYS A CA 1
ATOM 817 C C . LYS A 1 99 ? -19.044 -5.497 0.401 1.00 91.75 99 LYS A C 1
ATOM 819 O O . LYS A 1 99 ? -19.619 -6.117 -0.493 1.00 91.75 99 LYS A O 1
ATOM 824 N N . PRO A 1 100 ? -17.816 -4.974 0.231 1.00 94.94 100 PRO A N 1
ATOM 825 C CA . PRO A 1 100 ? -17.116 -5.089 -1.038 1.00 94.94 100 PRO A CA 1
ATOM 826 C C . PRO A 1 100 ? -16.790 -6.554 -1.353 1.00 94.94 100 PRO A C 1
ATOM 828 O O . PRO A 1 100 ? -16.389 -7.333 -0.482 1.00 94.94 100 PRO A O 1
ATOM 831 N N . THR A 1 101 ? -16.943 -6.914 -2.622 1.00 95.94 101 THR A N 1
ATOM 832 C CA . THR A 1 101 ? -16.516 -8.200 -3.186 1.00 95.94 101 THR A CA 1
ATOM 833 C C . THR A 1 101 ? -14.990 -8.306 -3.219 1.00 95.94 101 THR A C 1
ATOM 835 O O . THR A 1 101 ? -14.277 -7.303 -3.198 1.00 95.94 101 THR A O 1
ATOM 838 N N . GLU A 1 102 ? -14.453 -9.521 -3.341 1.00 94.19 102 GLU A N 1
ATOM 839 C CA . GLU A 1 102 ? -12.999 -9.727 -3.444 1.00 94.19 102 GLU A CA 1
ATOM 840 C C . GLU A 1 102 ? -12.374 -9.002 -4.644 1.00 94.19 102 GLU A C 1
ATOM 842 O O . GLU A 1 102 ? -11.247 -8.508 -4.564 1.00 94.19 102 GLU A O 1
ATOM 847 N N . LEU A 1 103 ? -13.107 -8.918 -5.761 1.00 95.56 103 LEU A N 1
ATOM 848 C CA . LEU A 1 103 ? -12.675 -8.162 -6.933 1.00 95.56 103 LEU A CA 1
ATOM 849 C C . LEU A 1 103 ? -12.600 -6.665 -6.613 1.00 95.56 103 LEU A C 1
ATOM 851 O O . LEU A 1 103 ? -11.588 -6.034 -6.907 1.00 95.56 103 LEU A O 1
ATOM 855 N N . GLN A 1 104 ? -13.623 -6.113 -5.955 1.00 96.25 104 GLN A N 1
ATOM 856 C CA . GLN A 1 104 ? -13.622 -4.715 -5.522 1.00 96.25 104 GLN A CA 1
ATOM 857 C C . GLN A 1 104 ? -12.493 -4.431 -4.531 1.00 96.25 104 GLN A C 1
ATOM 859 O O . GLN A 1 104 ? -11.840 -3.408 -4.665 1.00 96.25 104 GLN A O 1
ATOM 864 N N . ILE A 1 105 ? -12.186 -5.338 -3.599 1.00 96.50 105 ILE A N 1
ATOM 865 C CA . ILE A 1 105 ? -11.043 -5.185 -2.683 1.00 96.50 105 ILE A CA 1
ATOM 866 C C . ILE A 1 105 ? -9.727 -5.088 -3.469 1.00 96.50 105 ILE A C 1
ATOM 868 O O . ILE A 1 105 ? -8.918 -4.198 -3.211 1.00 96.50 105 ILE A O 1
ATOM 872 N N . LYS A 1 106 ? -9.522 -5.947 -4.477 1.00 96.06 106 LYS A N 1
ATOM 873 C CA . LYS A 1 106 ? -8.335 -5.883 -5.353 1.00 96.06 106 LYS A CA 1
ATOM 874 C C . LYS A 1 106 ? -8.262 -4.575 -6.147 1.00 96.06 106 LYS A C 1
ATOM 876 O O . LYS A 1 106 ? -7.166 -4.055 -6.341 1.00 96.06 106 LYS A O 1
ATOM 881 N N . LEU A 1 107 ? -9.399 -4.052 -6.605 1.00 96.94 107 LEU A N 1
ATOM 882 C CA . LEU A 1 107 ? -9.470 -2.769 -7.312 1.00 96.94 107 LEU A CA 1
ATOM 883 C C . LEU A 1 107 ? -9.248 -1.581 -6.367 1.00 96.94 107 LEU A C 1
ATOM 885 O O . LEU A 1 107 ? -8.529 -0.655 -6.719 1.00 96.94 107 LEU A O 1
ATOM 889 N N . LEU A 1 108 ? -9.773 -1.627 -5.143 1.00 97.44 108 LEU A N 1
ATOM 890 C CA . LEU A 1 108 ? -9.534 -0.603 -4.127 1.00 97.44 108 LEU A CA 1
ATOM 891 C C . LEU A 1 108 ? -8.047 -0.512 -3.774 1.00 97.44 108 LEU A C 1
ATOM 893 O O . LEU A 1 108 ? -7.524 0.594 -3.701 1.00 97.44 108 LEU A O 1
ATOM 897 N N . LYS A 1 109 ? -7.340 -1.646 -3.642 1.00 97.88 109 LYS A N 1
ATOM 898 C CA . LYS A 1 109 ? -5.873 -1.657 -3.465 1.00 97.88 109 LYS A CA 1
ATOM 899 C C . LYS A 1 109 ? -5.152 -0.945 -4.615 1.00 97.88 109 LYS A C 1
ATOM 901 O O . LYS A 1 109 ? -4.198 -0.215 -4.374 1.00 97.88 109 LYS A O 1
ATOM 906 N N . GLN A 1 110 ? -5.626 -1.110 -5.852 1.00 96.62 110 GLN A N 1
ATOM 907 C CA . GLN A 1 110 ? -5.084 -0.397 -7.015 1.00 96.62 110 GLN A CA 1
ATOM 908 C C . GLN A 1 110 ? -5.382 1.106 -6.970 1.00 96.62 110 GLN A C 1
ATOM 910 O O . GLN A 1 110 ? -4.490 1.905 -7.229 1.00 96.62 110 GLN A O 1
ATOM 915 N N . ILE A 1 111 ? -6.594 1.506 -6.576 1.00 97.38 111 ILE A N 1
ATOM 916 C CA . ILE A 1 111 ? -6.939 2.923 -6.388 1.00 97.38 111 ILE A CA 1
ATOM 917 C C . ILE A 1 111 ? -6.035 3.554 -5.324 1.00 97.38 111 ILE A C 1
ATOM 919 O O . ILE A 1 111 ? -5.467 4.617 -5.551 1.00 97.38 111 ILE A O 1
ATOM 923 N N . ILE A 1 112 ? -5.832 2.877 -4.193 1.00 97.56 112 ILE A N 1
ATOM 924 C CA . ILE A 1 112 ? -4.930 3.344 -3.133 1.00 97.56 112 ILE A CA 1
ATOM 925 C C . ILE A 1 112 ? -3.502 3.461 -3.670 1.00 97.56 112 ILE A C 1
ATOM 927 O O . ILE A 1 112 ? -2.874 4.501 -3.522 1.00 97.56 112 ILE A O 1
ATOM 931 N N . CYS A 1 113 ? -3.014 2.436 -4.367 1.00 97.12 113 CYS A N 1
ATOM 932 C CA . CYS A 1 113 ? -1.690 2.452 -4.978 1.00 97.12 113 CYS A CA 1
ATOM 933 C C . CYS A 1 113 ? -1.510 3.611 -5.970 1.00 97.12 113 CYS A C 1
ATOM 935 O O . CYS A 1 113 ? -0.412 4.137 -6.066 1.00 97.12 113 CYS A O 1
ATOM 937 N N . SER A 1 114 ? -2.558 4.041 -6.681 1.00 96.50 114 SER A N 1
ATOM 938 C CA . SER A 1 114 ? -2.467 5.185 -7.600 1.00 96.50 114 SER A CA 1
ATOM 939 C C . SER A 1 114 ? -2.208 6.521 -6.892 1.00 96.50 114 SER A C 1
ATOM 941 O O . SER A 1 114 ? -1.535 7.380 -7.452 1.00 96.50 114 SER A O 1
ATOM 943 N N . GLY A 1 115 ? -2.688 6.679 -5.653 1.00 96.19 115 GLY A N 1
ATOM 944 C CA . GLY A 1 115 ? -2.442 7.871 -4.833 1.00 96.19 115 GLY A CA 1
ATOM 945 C C . GLY A 1 115 ? -1.144 7.823 -4.023 1.00 96.19 115 GLY A C 1
ATOM 946 O O . GLY A 1 115 ? -0.716 8.853 -3.518 1.00 96.19 115 GLY A O 1
ATOM 947 N N . PHE A 1 116 ? -0.537 6.641 -3.895 1.00 97.19 116 PHE A N 1
ATOM 948 C CA . PHE A 1 116 ? 0.620 6.359 -3.036 1.00 97.19 116 PHE A CA 1
ATOM 949 C C . PHE A 1 116 ? 1.687 5.541 -3.784 1.00 97.19 116 PHE A C 1
ATOM 951 O O . PHE A 1 116 ? 2.337 4.668 -3.209 1.00 97.19 116 PHE A O 1
ATOM 958 N N . VAL A 1 117 ? 1.827 5.761 -5.094 1.00 96.19 117 VAL A N 1
ATOM 959 C CA . VAL A 1 117 ? 2.708 4.954 -5.955 1.00 96.19 117 VAL A CA 1
ATOM 960 C C . VAL A 1 117 ? 4.181 5.128 -5.582 1.00 96.19 117 VAL A C 1
ATOM 962 O O . VAL A 1 117 ? 4.951 4.190 -5.694 1.00 96.19 117 VAL A O 1
ATOM 965 N N . ASP A 1 118 ? 4.570 6.290 -5.072 1.00 95.38 118 ASP A N 1
ATOM 966 C CA . ASP A 1 118 ? 5.897 6.596 -4.533 1.00 95.38 118 ASP A CA 1
ATOM 967 C C . ASP A 1 118 ? 6.108 6.078 -3.097 1.00 95.38 118 ASP A C 1
ATOM 969 O O . ASP A 1 118 ? 7.231 6.069 -2.602 1.00 95.38 118 ASP A O 1
ATOM 973 N N . GLN A 1 119 ? 5.050 5.610 -2.425 1.00 97.19 119 GLN A N 1
ATOM 974 C CA . GLN A 1 119 ? 5.069 5.143 -1.034 1.00 97.19 119 GLN A CA 1
ATOM 975 C C . GLN A 1 119 ? 4.879 3.628 -0.948 1.00 97.19 119 GLN A C 1
ATOM 977 O O . GLN A 1 119 ? 3.988 3.107 -0.267 1.00 97.19 119 GLN A O 1
ATOM 982 N N . VAL A 1 120 ? 5.747 2.906 -1.654 1.00 97.94 120 VAL A N 1
ATOM 983 C CA . VAL A 1 120 ? 5.785 1.442 -1.672 1.00 97.94 120 VAL A CA 1
ATOM 984 C C . VAL A 1 120 ? 7.082 0.960 -1.040 1.00 97.94 120 VAL A C 1
ATOM 986 O O . VAL A 1 120 ? 8.159 1.448 -1.360 1.00 97.94 120 VAL A O 1
ATOM 989 N N . ALA A 1 121 ? 6.993 -0.030 -0.159 1.00 98.06 121 ALA A N 1
ATOM 990 C CA . ALA A 1 121 ? 8.149 -0.672 0.445 1.00 98.06 121 ALA A CA 1
ATOM 991 C C . ALA A 1 121 ? 8.206 -2.156 0.075 1.00 98.06 121 ALA A C 1
ATOM 993 O O . ALA A 1 121 ? 7.187 -2.855 0.115 1.00 98.06 121 ALA A O 1
ATOM 994 N N . ILE A 1 122 ? 9.402 -2.641 -0.255 1.00 97.56 122 ILE A N 1
ATOM 995 C CA . ILE A 1 122 ? 9.681 -4.059 -0.498 1.00 97.56 122 ILE A CA 1
ATOM 996 C C . ILE A 1 122 ? 10.203 -4.717 0.779 1.00 97.56 122 ILE A C 1
ATOM 998 O O . ILE A 1 122 ? 10.915 -4.100 1.567 1.00 97.56 122 ILE A O 1
ATOM 1002 N N . ARG A 1 123 ? 9.844 -5.975 1.017 1.00 96.75 123 ARG A N 1
ATOM 1003 C CA . ARG A 1 123 ? 10.355 -6.746 2.154 1.00 96.75 123 ARG A CA 1
ATOM 1004 C C . ARG A 1 123 ? 11.869 -6.971 2.015 1.00 96.75 123 ARG A C 1
ATOM 1006 O O . ARG A 1 123 ? 12.340 -7.350 0.945 1.00 96.75 123 ARG A O 1
ATOM 1013 N N . GLY A 1 124 ? 12.624 -6.741 3.087 1.00 95.56 124 GLY A N 1
ATOM 1014 C CA . GLY A 1 124 ? 14.089 -6.673 3.042 1.00 95.56 124 GLY A CA 1
ATOM 1015 C C . GLY A 1 124 ? 14.779 -7.968 2.604 1.00 95.56 124 GLY A C 1
ATOM 1016 O O . GLY A 1 124 ? 15.744 -7.900 1.858 1.00 95.56 124 GLY A O 1
ATOM 1017 N N . ASP A 1 125 ? 14.256 -9.140 2.974 1.00 94.69 125 ASP A N 1
ATOM 1018 C CA . ASP A 1 125 ? 14.762 -10.456 2.531 1.00 94.69 125 ASP A CA 1
ATOM 1019 C C . ASP A 1 125 ? 14.623 -10.688 1.023 1.00 94.69 125 ASP A C 1
ATOM 1021 O O . ASP A 1 125 ? 15.345 -11.492 0.446 1.00 94.69 125 ASP A O 1
ATOM 1025 N N . VAL A 1 126 ? 13.667 -10.013 0.380 1.00 94.50 126 VAL A N 1
ATOM 1026 C CA . VAL A 1 126 ? 13.469 -10.116 -1.069 1.00 94.50 126 VAL A CA 1
ATOM 1027 C C . VAL A 1 126 ? 14.486 -9.250 -1.806 1.00 94.50 126 VAL A C 1
ATOM 1029 O O . VAL A 1 126 ? 14.935 -9.641 -2.878 1.00 94.50 126 VAL A O 1
ATOM 1032 N N . LEU A 1 127 ? 14.835 -8.090 -1.241 1.00 93.81 127 LEU A N 1
ATOM 1033 C CA . LEU A 1 127 ? 15.781 -7.156 -1.850 1.00 93.81 127 LEU A CA 1
ATOM 1034 C C . LEU A 1 127 ? 17.243 -7.528 -1.561 1.00 93.81 127 LEU A C 1
ATOM 1036 O O . LEU A 1 127 ? 18.072 -7.466 -2.461 1.00 93.81 127 LEU A O 1
ATOM 1040 N N . TYR A 1 128 ? 17.539 -7.952 -0.331 1.00 93.12 128 TYR A N 1
ATOM 1041 C CA . TYR A 1 128 ? 18.882 -8.293 0.147 1.00 93.12 128 TYR A CA 1
ATOM 1042 C C . TYR A 1 128 ? 18.920 -9.7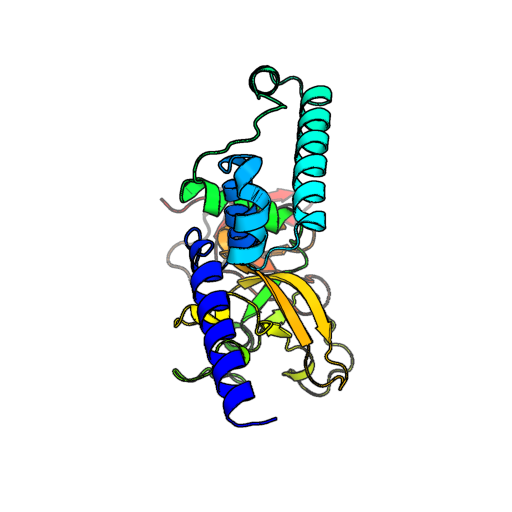31 0.703 1.00 93.12 128 TYR A C 1
ATOM 1044 O O . TYR A 1 128 ? 19.110 -9.924 1.906 1.00 93.12 128 TYR A O 1
ATOM 1052 N N . PRO A 1 129 ? 18.719 -10.764 -0.140 1.00 91.69 129 PRO A N 1
ATOM 1053 C CA . PRO A 1 129 ? 18.606 -12.155 0.313 1.00 91.69 129 PRO A CA 1
ATOM 1054 C C . PRO A 1 129 ? 19.901 -12.721 0.918 1.00 91.69 129 PRO A C 1
ATOM 1056 O O . PRO A 1 129 ? 19.845 -13.649 1.725 1.00 91.69 129 PRO A O 1
ATOM 1059 N N . GLU A 1 130 ? 21.062 -12.184 0.535 1.00 90.00 130 GLU A N 1
ATOM 1060 C CA . GLU A 1 130 ? 22.366 -12.606 1.067 1.00 90.00 130 GLU A CA 1
ATOM 1061 C C . GLU A 1 130 ? 22.617 -12.067 2.483 1.00 90.00 130 GLU A C 1
ATOM 1063 O O . GLU A 1 130 ? 23.265 -12.728 3.293 1.00 90.00 130 GLU A O 1
ATOM 1068 N N . GLU A 1 131 ? 22.054 -10.901 2.806 1.00 87.94 131 GLU A N 1
ATOM 1069 C CA . GLU A 1 131 ? 22.255 -10.213 4.087 1.00 87.94 131 GLU A CA 1
ATOM 1070 C C . GLU A 1 131 ? 21.126 -10.492 5.091 1.00 87.94 131 GLU A C 1
ATOM 1072 O O . GLU A 1 131 ? 21.340 -10.484 6.305 1.00 87.94 131 GLU A O 1
ATOM 1077 N N . LEU A 1 132 ? 19.909 -10.752 4.600 1.00 88.75 132 LEU A N 1
ATOM 1078 C CA . LEU A 1 132 ? 18.712 -10.919 5.418 1.00 88.75 132 LEU A CA 1
ATOM 1079 C C . LEU A 1 132 ? 18.058 -12.284 5.213 1.00 88.75 132 LEU A C 1
ATOM 1081 O O . LEU A 1 132 ? 17.448 -12.563 4.183 1.00 88.75 132 LEU A O 1
ATOM 1085 N N . GLN A 1 133 ? 18.061 -13.092 6.272 1.00 85.19 133 GLN A N 1
ATOM 1086 C CA . GLN A 1 133 ? 17.284 -14.328 6.343 1.00 85.19 133 GLN A CA 1
ATOM 1087 C C . GLN A 1 133 ? 16.208 -14.222 7.424 1.00 85.19 133 GLN A C 1
ATOM 1089 O O . GLN A 1 133 ? 16.496 -14.070 8.613 1.00 85.19 133 GLN A O 1
ATOM 1094 N N . ILE A 1 134 ? 14.940 -14.313 7.019 1.00 84.88 134 ILE A N 1
ATOM 1095 C CA . ILE A 1 134 ? 13.810 -14.304 7.951 1.00 84.88 134 ILE A CA 1
ATOM 1096 C C . ILE A 1 134 ? 13.568 -15.731 8.435 1.00 84.88 134 ILE A C 1
ATOM 1098 O O . ILE A 1 134 ? 13.040 -16.568 7.707 1.00 84.88 134 ILE A O 1
ATOM 1102 N N . GLY A 1 135 ? 13.916 -16.003 9.692 1.00 81.75 135 GLY A N 1
ATOM 1103 C CA . GLY A 1 135 ? 13.555 -17.264 10.336 1.00 81.75 135 GLY A CA 1
ATOM 1104 C C . GLY A 1 135 ? 12.039 -17.403 10.522 1.00 81.75 135 GLY A C 1
ATOM 1105 O O . GLY A 1 135 ? 11.347 -16.407 10.747 1.00 81.75 135 GLY A O 1
ATOM 1106 N N . ASN A 1 136 ? 11.534 -18.641 10.528 1.00 79.56 136 ASN A N 1
ATOM 1107 C CA . ASN A 1 136 ? 10.099 -18.959 10.649 1.00 79.56 136 ASN A CA 1
ATOM 1108 C C . ASN A 1 136 ? 9.422 -18.373 11.907 1.00 79.56 136 ASN A C 1
ATOM 1110 O O . ASN A 1 136 ? 8.223 -18.112 11.891 1.00 79.56 136 ASN A O 1
ATOM 1114 N N . ASN A 1 137 ? 10.188 -18.129 12.977 1.00 82.62 137 ASN A N 1
ATOM 1115 C CA . ASN A 1 137 ? 9.692 -17.597 14.255 1.00 82.62 137 ASN A CA 1
ATOM 1116 C C . ASN A 1 137 ? 9.931 -16.086 14.425 1.00 82.62 137 ASN A C 1
ATOM 1118 O O . ASN A 1 137 ? 9.746 -15.538 15.515 1.00 82.62 137 ASN A O 1
ATOM 1122 N N . THR A 1 138 ? 10.377 -15.394 13.376 1.00 88.50 138 THR A N 1
ATOM 1123 C CA . THR A 1 138 ? 10.623 -13.951 13.437 1.00 88.50 138 THR A CA 1
ATOM 1124 C C . THR A 1 138 ? 9.303 -13.207 13.618 1.00 88.50 138 THR A C 1
ATOM 1126 O O . THR A 1 138 ? 8.369 -13.367 12.836 1.00 88.50 138 THR A O 1
ATOM 1129 N N . SER A 1 139 ? 9.216 -12.358 14.646 1.00 91.38 139 SER A N 1
ATOM 1130 C CA . SER A 1 139 ? 8.043 -11.496 14.834 1.00 91.38 139 SER A CA 1
ATOM 1131 C C . SER A 1 139 ? 7.865 -10.574 13.628 1.00 91.38 139 SER A C 1
ATOM 1133 O O . SER A 1 139 ? 8.809 -9.893 13.231 1.00 91.38 139 SER A O 1
ATOM 1135 N N . ILE A 1 140 ? 6.638 -10.483 13.110 1.00 92.94 140 ILE A N 1
ATOM 1136 C CA . ILE A 1 140 ? 6.282 -9.642 11.955 1.00 92.94 140 ILE A CA 1
ATOM 1137 C C . ILE A 1 140 ? 6.737 -8.185 12.147 1.00 92.94 140 ILE A C 1
ATOM 1139 O O . ILE A 1 140 ? 7.264 -7.568 11.227 1.00 92.94 140 ILE A O 1
ATOM 1143 N N . SER A 1 141 ? 6.646 -7.668 13.373 1.00 92.00 141 SER A N 1
ATOM 1144 C CA . SER A 1 141 ? 7.066 -6.304 13.735 1.00 92.00 141 SER A CA 1
ATOM 1145 C C . SER A 1 141 ? 8.577 -6.031 13.636 1.00 92.00 141 SER A C 1
ATOM 1147 O O . SER A 1 141 ? 9.001 -4.876 13.764 1.00 92.00 141 SER A O 1
ATOM 1149 N N . LYS A 1 142 ? 9.386 -7.087 13.475 1.00 92.25 142 LYS A N 1
ATOM 1150 C CA . LYS A 1 142 ? 10.849 -7.052 13.329 1.00 92.25 142 LYS A CA 1
ATOM 1151 C C . LYS A 1 142 ? 11.305 -7.354 11.902 1.00 92.25 142 LYS A C 1
ATOM 1153 O O . LYS A 1 142 ? 12.497 -7.275 11.640 1.00 92.25 142 LYS A O 1
ATOM 1158 N N . ILE A 1 143 ? 10.388 -7.704 11.000 1.00 94.81 143 ILE A N 1
ATOM 1159 C CA . ILE A 1 143 ? 10.723 -7.938 9.596 1.00 94.81 143 ILE A CA 1
ATOM 1160 C C . ILE A 1 143 ? 11.003 -6.577 8.940 1.00 94.81 143 ILE A C 1
ATOM 1162 O O . ILE A 1 143 ? 10.117 -5.714 8.976 1.00 94.81 143 ILE A O 1
ATOM 1166 N N . PRO A 1 144 ? 12.208 -6.359 8.380 1.00 95.81 144 PRO A N 1
ATOM 1167 C CA . PRO A 1 144 ? 12.548 -5.102 7.733 1.00 95.81 144 PRO A CA 1
ATOM 1168 C C . PRO A 1 144 ? 11.858 -4.982 6.372 1.00 95.81 144 PRO A C 1
ATOM 1170 O O . PRO A 1 144 ? 11.699 -5.960 5.639 1.00 95.81 144 PRO A O 1
ATOM 1173 N N . TYR A 1 145 ? 11.474 -3.760 6.036 1.00 97.56 145 TYR A N 1
ATOM 1174 C CA . TYR A 1 145 ? 11.036 -3.319 4.720 1.00 97.56 145 TYR A CA 1
ATOM 1175 C C . TYR A 1 145 ? 11.921 -2.165 4.269 1.00 97.56 145 TYR A C 1
ATOM 1177 O O . TYR A 1 145 ? 12.434 -1.419 5.097 1.00 97.56 145 TYR A O 1
ATOM 1185 N N . VAL A 1 146 ? 12.068 -2.003 2.963 1.00 96.88 146 VAL A N 1
ATOM 1186 C CA . VAL A 1 146 ? 12.886 -0.967 2.345 1.00 96.88 146 VAL A CA 1
ATOM 1187 C C . VAL A 1 146 ? 11.967 -0.115 1.467 1.00 96.88 146 VAL A C 1
ATOM 1189 O O . VAL A 1 146 ? 11.450 -0.619 0.464 1.00 96.88 146 VAL A O 1
ATOM 1192 N N . PRO A 1 147 ? 11.675 1.134 1.865 1.00 97.12 147 PRO A N 1
ATOM 1193 C CA . PRO A 1 147 ? 10.927 2.082 1.049 1.00 97.12 147 PRO A CA 1
ATOM 1194 C C . PRO A 1 147 ? 11.627 2.357 -0.285 1.00 97.12 147 PRO A C 1
ATOM 1196 O O . PRO A 1 147 ? 12.840 2.558 -0.331 1.00 97.12 147 PRO A O 1
ATOM 1199 N N . VAL A 1 148 ? 10.856 2.396 -1.371 1.00 96.00 148 VAL A N 1
ATOM 1200 C CA . VAL A 1 148 ? 11.342 2.855 -2.675 1.00 96.00 148 VAL A CA 1
ATOM 1201 C C . VAL A 1 148 ? 11.769 4.326 -2.590 1.00 96.00 148 VAL A C 1
ATOM 1203 O O . VAL A 1 148 ? 11.270 5.079 -1.757 1.00 96.00 148 VAL A O 1
ATOM 1206 N N . LEU A 1 149 ? 12.702 4.741 -3.446 1.00 94.44 149 LEU A N 1
ATOM 1207 C CA . LEU A 1 149 ? 13.238 6.105 -3.546 1.00 94.44 149 LEU A CA 1
ATOM 1208 C C . LEU A 1 149 ? 14.004 6.616 -2.316 1.00 94.44 149 LEU A C 1
ATOM 1210 O O . LEU A 1 149 ? 14.482 7.752 -2.337 1.00 94.44 149 LEU A O 1
ATOM 1214 N N . GLN A 1 150 ? 14.164 5.813 -1.261 1.00 92.50 150 GLN A N 1
ATOM 1215 C CA . GLN A 1 150 ? 14.986 6.204 -0.121 1.00 92.50 150 GLN A CA 1
ATOM 1216 C C . GLN A 1 150 ? 16.435 6.418 -0.578 1.00 92.50 150 GLN A C 1
ATOM 1218 O O . GLN A 1 150 ? 16.972 5.604 -1.329 1.00 92.50 150 GLN A O 1
ATOM 1223 N N . SER A 1 151 ? 17.051 7.527 -0.157 1.00 91.31 151 SER A N 1
ATOM 1224 C CA . SER A 1 151 ? 18.443 7.821 -0.512 1.00 91.31 151 SER A CA 1
ATOM 1225 C C . SER A 1 151 ? 19.368 6.756 0.069 1.00 91.31 151 SER A C 1
ATOM 1227 O O . SER A 1 151 ? 19.223 6.405 1.237 1.00 91.31 151 SER A O 1
ATOM 1229 N N . LYS A 1 152 ? 20.296 6.269 -0.755 1.00 89.81 152 LYS A N 1
ATOM 1230 C CA . LYS A 1 152 ? 21.428 5.416 -0.382 1.00 89.81 152 LYS A CA 1
ATOM 1231 C C . LYS A 1 152 ? 22.707 6.228 -0.131 1.00 89.81 152 LYS A C 1
ATOM 1233 O O . LYS A 1 152 ? 23.749 5.654 0.173 1.00 89.81 152 LYS A O 1
ATOM 1238 N N . GLU A 1 153 ? 22.657 7.550 -0.290 1.00 86.81 153 GLU A N 1
ATOM 1239 C CA . GLU A 1 153 ? 23.818 8.417 -0.097 1.00 86.81 153 GLU A CA 1
ATOM 1240 C C . GLU A 1 153 ? 24.253 8.432 1.371 1.00 86.81 153 GLU A C 1
ATOM 1242 O O . GLU A 1 153 ? 23.433 8.616 2.269 1.00 86.81 153 GLU A O 1
ATOM 1247 N N . ASN A 1 154 ? 25.563 8.309 1.600 1.00 84.00 154 ASN A N 1
ATOM 1248 C CA . ASN A 1 154 ? 26.190 8.371 2.926 1.00 84.00 154 ASN A CA 1
ATOM 1249 C C . ASN A 1 154 ? 25.680 7.323 3.929 1.00 84.00 154 ASN A C 1
ATOM 1251 O O . ASN A 1 154 ? 25.721 7.565 5.132 1.00 84.00 154 ASN A O 1
ATOM 1255 N N . ILE A 1 155 ? 25.209 6.174 3.444 1.00 87.19 155 ILE A N 1
A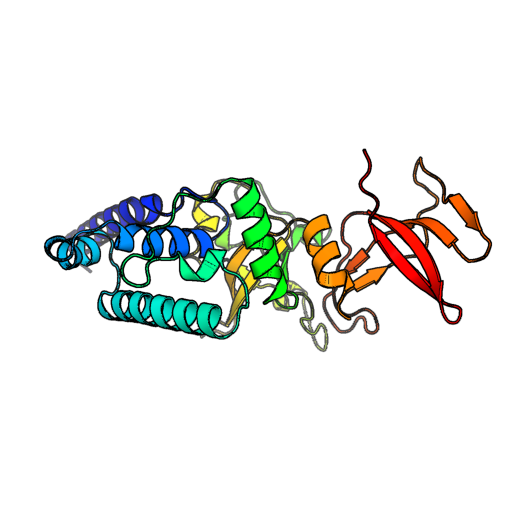TOM 1256 C CA . ILE A 1 155 ? 24.800 5.064 4.303 1.00 87.19 155 ILE A CA 1
ATOM 1257 C C . ILE A 1 155 ? 26.015 4.214 4.670 1.00 87.19 155 ILE A C 1
ATOM 1259 O O . ILE A 1 155 ? 26.731 3.743 3.786 1.00 87.19 155 ILE A O 1
ATOM 1263 N N . GLU A 1 156 ? 26.218 3.978 5.966 1.00 84.62 156 GLU A N 1
ATOM 1264 C CA . GLU A 1 156 ? 27.268 3.082 6.464 1.00 84.62 156 GLU A CA 1
ATOM 1265 C C . GLU A 1 156 ? 26.803 1.618 6.450 1.00 84.62 156 GLU A C 1
ATOM 1267 O O . GLU A 1 156 ? 27.602 0.703 6.249 1.00 84.62 156 GLU A O 1
ATOM 1272 N N . SER A 1 157 ? 25.500 1.385 6.651 1.00 87.75 157 SER A N 1
ATOM 1273 C CA . SER A 1 157 ? 24.894 0.050 6.688 1.00 87.75 157 SER A CA 1
ATOM 1274 C C . SER A 1 157 ? 23.487 0.028 6.093 1.00 87.75 157 SER A C 1
ATOM 1276 O O . SER A 1 157 ? 22.660 0.885 6.403 1.00 87.75 157 SER A O 1
ATOM 1278 N N . ILE A 1 158 ? 23.144 -1.032 5.345 1.00 88.94 158 ILE A N 1
ATOM 1279 C CA . ILE A 1 158 ? 21.798 -1.209 4.765 1.00 88.94 158 ILE A CA 1
ATOM 1280 C C . ILE A 1 158 ? 20.675 -1.154 5.811 1.00 88.94 158 ILE A C 1
ATOM 1282 O O . ILE A 1 158 ? 19.529 -0.858 5.480 1.00 88.94 158 ILE A O 1
ATOM 1286 N N . THR A 1 159 ? 20.994 -1.391 7.088 1.00 89.75 159 THR A N 1
ATOM 1287 C CA . THR A 1 159 ? 20.033 -1.301 8.193 1.00 89.75 159 THR A CA 1
ATOM 1288 C C . THR A 1 159 ? 19.421 0.089 8.366 1.00 89.75 159 THR A C 1
ATOM 1290 O O . THR A 1 159 ? 18.307 0.200 8.879 1.00 89.75 159 THR A O 1
ATOM 1293 N N . GLU A 1 160 ? 20.096 1.142 7.899 1.00 90.19 160 GLU A N 1
ATOM 1294 C CA . GLU A 1 160 ? 19.588 2.518 7.908 1.00 90.19 160 GLU A CA 1
ATOM 1295 C C . GLU A 1 160 ? 18.427 2.724 6.924 1.00 90.19 160 GLU A C 1
ATOM 1297 O O . GLU A 1 160 ? 17.578 3.599 7.122 1.00 90.19 160 GLU A O 1
ATOM 1302 N N . LEU A 1 161 ? 18.338 1.873 5.897 1.00 92.88 161 LEU A N 1
ATOM 1303 C CA . LEU A 1 161 ? 17.228 1.849 4.947 1.00 92.88 161 LEU A CA 1
ATOM 1304 C C . LEU A 1 161 ? 15.985 1.143 5.506 1.00 92.88 161 LEU A C 1
ATOM 1306 O O . LEU A 1 161 ? 14.920 1.171 4.891 1.00 92.88 161 LEU A O 1
ATOM 1310 N N . PHE A 1 162 ? 16.093 0.475 6.657 1.00 94.88 162 PHE A N 1
ATOM 1311 C CA . PHE A 1 162 ? 15.017 -0.378 7.140 1.00 94.88 162 PHE A CA 1
ATOM 1312 C C . PHE A 1 162 ? 13.904 0.416 7.825 1.00 94.88 162 PHE A C 1
ATOM 1314 O O . PHE A 1 162 ? 14.086 1.106 8.832 1.00 94.88 162 PHE A O 1
ATOM 1321 N N . ALA A 1 163 ? 12.693 0.206 7.325 1.00 96.50 163 ALA A N 1
ATOM 1322 C CA . ALA A 1 163 ? 11.441 0.539 7.968 1.00 96.50 163 ALA A CA 1
ATOM 1323 C C . ALA A 1 163 ? 10.758 -0.734 8.481 1.00 96.50 163 ALA A C 1
ATOM 1325 O O . ALA A 1 163 ? 10.790 -1.790 7.856 1.00 96.50 163 ALA A O 1
ATOM 1326 N N . TYR A 1 164 ? 10.100 -0.642 9.630 1.00 96.25 164 TYR A N 1
ATOM 1327 C CA . TYR A 1 164 ? 9.435 -1.774 10.269 1.00 96.25 164 TYR A CA 1
ATOM 1328 C C . TYR A 1 164 ? 7.949 -1.501 10.411 1.00 96.25 164 TYR A C 1
ATOM 1330 O O . TYR A 1 164 ? 7.551 -0.385 10.742 1.00 96.25 164 TYR A O 1
ATOM 1338 N N . ILE A 1 165 ? 7.120 -2.530 10.257 1.00 96.62 165 ILE A N 1
ATOM 1339 C CA . ILE A 1 165 ? 5.672 -2.410 10.452 1.00 96.62 165 ILE A CA 1
ATOM 1340 C C . ILE A 1 165 ? 5.380 -1.864 11.861 1.00 96.62 165 ILE A C 1
ATOM 1342 O O . ILE A 1 165 ? 5.944 -2.320 12.864 1.00 96.62 165 ILE A O 1
ATOM 1346 N N . HIS A 1 166 ? 4.510 -0.856 11.941 1.00 95.00 166 HIS A N 1
ATOM 1347 C CA . HIS A 1 166 ? 4.080 -0.287 13.210 1.00 95.00 166 HIS A CA 1
ATOM 1348 C C . HIS A 1 166 ? 3.368 -1.357 14.069 1.00 95.00 166 HIS A C 1
ATOM 1350 O O . HIS A 1 166 ? 2.517 -2.079 13.545 1.00 95.00 166 HIS A O 1
ATOM 1356 N N . PRO A 1 167 ? 3.642 -1.467 15.387 1.00 92.12 167 PRO A N 1
ATOM 1357 C CA . PRO A 1 167 ? 3.059 -2.511 16.243 1.00 92.12 167 PRO A CA 1
ATOM 1358 C C . PRO A 1 167 ? 1.523 -2.551 16.261 1.00 92.12 167 PRO A C 1
ATOM 1360 O O . PRO A 1 167 ? 0.935 -3.620 16.387 1.00 92.12 167 PRO A O 1
ATOM 1363 N N . GLY A 1 168 ? 0.867 -1.400 16.082 1.00 90.75 168 GLY A N 1
ATOM 1364 C CA . GLY A 1 168 ? -0.598 -1.291 16.013 1.00 90.75 168 GLY A CA 1
ATOM 1365 C C . GLY A 1 168 ? -1.239 -1.739 14.689 1.00 90.75 168 GLY A C 1
ATOM 1366 O O . GLY A 1 168 ? -2.460 -1.648 14.548 1.00 90.75 168 GLY A O 1
ATOM 1367 N N . SER A 1 169 ? -0.443 -2.176 13.710 1.00 94.69 169 SER A N 1
ATOM 1368 C CA . SER A 1 169 ? -0.949 -2.695 12.436 1.00 94.69 169 SER A CA 1
ATOM 1369 C C . SER A 1 169 ? -1.575 -4.081 12.594 1.00 94.69 169 SER A C 1
ATOM 1371 O O . SER A 1 169 ? -1.045 -4.922 13.327 1.00 94.69 169 SER A O 1
ATOM 1373 N N . ILE A 1 170 ? -2.656 -4.357 11.853 1.00 94.00 170 ILE A N 1
ATOM 1374 C CA . ILE A 1 170 ? -3.280 -5.694 11.822 1.00 94.00 170 ILE A CA 1
ATOM 1375 C C . ILE A 1 170 ? -2.362 -6.769 11.250 1.00 94.00 170 ILE A C 1
ATOM 1377 O O . ILE A 1 170 ? -2.514 -7.942 11.589 1.00 94.00 170 ILE A O 1
ATOM 1381 N N . ILE A 1 171 ? -1.381 -6.374 10.431 1.00 94.12 171 ILE A N 1
ATOM 1382 C CA . ILE A 1 171 ? -0.459 -7.300 9.769 1.00 94.12 171 ILE A CA 1
ATOM 1383 C C . ILE A 1 171 ? 0.310 -8.119 10.815 1.00 94.12 171 ILE A C 1
ATOM 1385 O O . ILE A 1 171 ? 0.566 -9.302 10.607 1.00 94.12 171 ILE A O 1
ATOM 1389 N N . ASN A 1 172 ? 0.591 -7.538 11.988 1.00 92.44 172 ASN A N 1
ATOM 1390 C CA . ASN A 1 172 ? 1.281 -8.227 13.082 1.00 92.44 172 ASN A CA 1
ATOM 1391 C C . ASN A 1 172 ? 0.507 -9.429 13.645 1.00 92.44 172 ASN A C 1
ATOM 1393 O O . ASN A 1 172 ? 1.118 -10.321 14.229 1.00 92.44 172 ASN A O 1
ATOM 1397 N N . ALA A 1 173 ? -0.817 -9.459 13.478 1.00 87.31 173 ALA A N 1
ATOM 1398 C CA . ALA A 1 173 ? -1.684 -10.526 13.970 1.00 87.31 173 ALA A CA 1
ATOM 1399 C C . ALA A 1 173 ? -1.999 -11.594 12.907 1.00 87.31 173 ALA A C 1
ATOM 1401 O O . ALA A 1 173 ? -2.705 -12.553 13.208 1.00 87.31 173 ALA A O 1
ATOM 1402 N N . CYS A 1 174 ? -1.491 -11.457 11.674 1.00 82.12 174 CYS A N 1
ATOM 1403 C CA . CYS A 1 174 ? -1.848 -12.353 10.571 1.00 82.12 174 CYS A CA 1
ATOM 1404 C C . CYS A 1 174 ? -1.308 -13.789 10.740 1.00 82.12 174 CYS A C 1
ATOM 1406 O O . CYS A 1 174 ? -1.830 -14.717 10.126 1.00 82.12 174 CYS A O 1
ATOM 1408 N N . GLY A 1 175 ? -0.254 -13.990 11.543 1.00 82.75 175 GLY A N 1
ATOM 1409 C CA . GLY A 1 175 ? 0.343 -15.314 11.786 1.00 82.75 175 GLY A CA 1
ATOM 1410 C C . GLY A 1 175 ? 1.018 -15.950 10.562 1.00 82.75 175 GLY A C 1
ATOM 1411 O O . GLY A 1 175 ? 1.416 -17.109 10.613 1.00 82.75 175 GLY A O 1
ATOM 1412 N N . GLN A 1 176 ? 1.146 -15.202 9.467 1.00 87.56 176 GLN A N 1
ATOM 1413 C CA . GLN A 1 176 ? 1.795 -15.608 8.224 1.00 87.56 176 GLN A CA 1
ATOM 1414 C C . GLN A 1 176 ? 2.886 -14.603 7.863 1.00 87.56 176 GLN A C 1
ATOM 1416 O O . GLN A 1 176 ? 2.900 -13.473 8.358 1.00 87.56 176 GLN A O 1
ATOM 1421 N N . LEU A 1 177 ? 3.790 -15.014 6.975 1.00 90.81 177 LEU A N 1
ATOM 1422 C CA . LEU A 1 177 ? 4.815 -14.128 6.441 1.00 90.81 177 LEU A CA 1
ATOM 1423 C C . LEU A 1 177 ? 4.142 -12.936 5.728 1.00 90.81 177 LEU A C 1
ATOM 1425 O O . LEU A 1 177 ? 3.277 -13.158 4.875 1.00 90.81 177 LEU A O 1
ATOM 1429 N N . PRO A 1 178 ? 4.503 -11.684 6.059 1.00 93.81 178 PRO A N 1
ATOM 1430 C CA . PRO A 1 178 ? 3.805 -10.525 5.530 1.00 93.81 178 PRO A CA 1
ATOM 1431 C C . PRO A 1 178 ? 4.096 -10.327 4.027 1.00 93.81 178 PRO A C 1
ATOM 1433 O O . PRO A 1 178 ? 5.095 -10.854 3.518 1.00 93.81 178 PRO A O 1
ATOM 1436 N N . PRO A 1 179 ? 3.238 -9.590 3.301 1.00 95.69 179 PRO A N 1
ATOM 1437 C CA . PRO A 1 179 ? 3.319 -9.442 1.846 1.00 95.69 179 PRO A CA 1
ATOM 1438 C C . PRO A 1 179 ? 4.649 -8.863 1.351 1.00 95.69 179 PRO A C 1
ATOM 1440 O O . PRO A 1 179 ? 5.296 -8.089 2.040 1.00 95.69 179 PRO A O 1
ATOM 1443 N N . LYS A 1 180 ? 5.054 -9.212 0.122 1.00 96.06 180 LYS A N 1
ATOM 1444 C CA . LYS A 1 180 ? 6.329 -8.737 -0.453 1.00 96.06 180 LYS A CA 1
ATOM 1445 C C . LYS A 1 180 ? 6.386 -7.218 -0.619 1.00 96.06 180 LYS A C 1
ATOM 1447 O O . LYS A 1 180 ? 7.444 -6.639 -0.410 1.00 96.06 180 LYS A O 1
ATOM 1452 N N . PHE A 1 181 ? 5.267 -6.609 -1.008 1.00 97.88 181 PHE A N 1
ATOM 1453 C CA . PHE A 1 181 ? 5.154 -5.172 -1.229 1.00 97.88 181 PHE A CA 1
ATOM 1454 C C . PHE A 1 181 ? 4.033 -4.617 -0.361 1.00 97.88 181 PHE A C 1
ATOM 1456 O O . PHE A 1 181 ? 2.914 -5.143 -0.377 1.00 97.88 181 PHE A O 1
ATOM 1463 N N . LEU A 1 182 ? 4.334 -3.552 0.372 1.00 98.06 182 LEU A N 1
ATOM 1464 C CA . LEU A 1 182 ? 3.374 -2.824 1.189 1.00 98.06 182 LEU A CA 1
ATOM 1465 C C . LEU A 1 182 ? 3.327 -1.371 0.746 1.00 98.06 182 LEU A C 1
ATOM 1467 O O . LEU A 1 182 ? 4.361 -0.727 0.599 1.00 98.06 182 LEU A O 1
ATOM 1471 N N . ILE A 1 183 ? 2.115 -0.860 0.574 1.00 98.38 183 ILE A N 1
ATOM 1472 C CA . ILE A 1 183 ? 1.864 0.568 0.427 1.00 98.38 183 ILE A CA 1
ATOM 1473 C C . ILE A 1 183 ? 1.745 1.139 1.833 1.00 98.38 183 ILE A C 1
ATOM 1475 O O . ILE A 1 183 ? 1.059 0.557 2.682 1.00 98.38 183 ILE A O 1
ATOM 1479 N N . TYR A 1 184 ? 2.389 2.267 2.090 1.00 98.12 184 TYR A N 1
ATOM 1480 C CA . TYR A 1 184 ? 2.324 2.945 3.378 1.00 98.12 184 TYR A CA 1
ATOM 1481 C C . TYR A 1 184 ? 1.811 4.372 3.237 1.00 98.12 184 TYR A C 1
ATOM 1483 O O . TYR A 1 184 ? 1.806 4.936 2.155 1.00 98.12 184 TYR A O 1
ATOM 1491 N N . ASN A 1 185 ? 1.345 4.931 4.353 1.00 97.19 185 ASN A N 1
ATOM 1492 C CA . ASN A 1 185 ? 0.905 6.325 4.429 1.00 97.19 185 ASN A CA 1
ATOM 1493 C C . ASN A 1 185 ? 1.987 7.241 5.005 1.00 97.19 185 ASN A C 1
ATOM 1495 O O . ASN A 1 185 ? 2.084 8.419 4.680 1.00 97.19 185 ASN A O 1
ATOM 1499 N N . THR A 1 186 ? 2.741 6.743 5.987 1.00 96.38 186 THR A N 1
ATOM 1500 C CA . THR A 1 186 ? 3.729 7.556 6.702 1.00 96.38 186 THR A CA 1
ATOM 1501 C C . THR A 1 186 ? 4.827 6.679 7.285 1.00 96.38 186 THR A C 1
ATOM 1503 O O . THR A 1 186 ? 4.567 5.566 7.758 1.00 96.38 186 THR A O 1
ATOM 1506 N N . LEU A 1 187 ? 6.044 7.220 7.291 1.00 96.38 187 LEU A N 1
ATOM 1507 C CA . LEU A 1 187 ? 7.191 6.705 8.025 1.00 96.38 187 LEU A CA 1
ATOM 1508 C C . LEU A 1 187 ? 7.465 7.636 9.207 1.00 96.38 187 LEU A C 1
ATOM 1510 O O . LEU A 1 187 ? 7.635 8.837 9.020 1.00 96.38 187 LEU A O 1
ATOM 1514 N N . LEU A 1 188 ? 7.503 7.091 10.420 1.00 95.12 188 LEU A N 1
ATOM 1515 C CA . LEU A 1 188 ? 7.851 7.839 11.625 1.00 95.12 188 LEU A CA 1
ATOM 1516 C C . LEU A 1 188 ? 9.109 7.252 12.245 1.00 95.12 188 LEU A C 1
ATOM 1518 O O . LEU A 1 188 ? 9.154 6.068 12.575 1.00 95.12 188 LEU A O 1
ATOM 1522 N N . LYS A 1 189 ? 10.126 8.086 12.435 1.00 91.56 189 LYS A N 1
ATOM 1523 C CA . LYS A 1 189 ? 11.316 7.706 13.192 1.00 91.56 189 LYS A CA 1
ATOM 1524 C C . LYS A 1 189 ? 10.989 7.784 14.686 1.00 91.56 189 LYS A C 1
ATOM 1526 O O . LYS A 1 189 ? 10.371 8.746 15.137 1.00 91.56 189 LYS A O 1
ATOM 1531 N N . ASN A 1 190 ? 11.356 6.755 15.445 1.00 86.62 190 ASN A N 1
ATOM 1532 C CA . ASN A 1 190 ? 11.214 6.771 16.901 1.00 86.62 190 ASN A CA 1
ATOM 1533 C C . ASN A 1 190 ? 12.035 7.918 17.520 1.00 86.62 190 ASN A C 1
ATOM 1535 O O . ASN A 1 190 ? 13.001 8.378 16.913 1.00 86.62 190 ASN A O 1
ATOM 1539 N N . GLN A 1 191 ? 11.685 8.326 18.746 1.00 80.25 191 GLN A N 1
ATOM 1540 C CA . GLN A 1 191 ? 12.368 9.410 19.474 1.00 80.25 191 GLN A CA 1
ATOM 1541 C C . GLN A 1 191 ? 13.878 9.173 19.609 1.00 80.25 191 GLN A C 1
ATOM 1543 O O . GLN A 1 191 ? 14.660 10.094 19.407 1.00 80.25 191 GLN A O 1
ATOM 1548 N N . ASP A 1 192 ? 14.284 7.922 19.834 1.00 78.62 192 ASP A N 1
ATOM 1549 C CA . ASP A 1 192 ? 15.697 7.539 19.946 1.00 78.62 192 ASP A CA 1
ATOM 1550 C C . ASP A 1 192 ? 16.433 7.521 18.593 1.00 78.62 192 ASP A C 1
ATOM 1552 O O . ASP A 1 192 ? 17.611 7.189 18.525 1.00 78.62 192 ASP A O 1
ATOM 1556 N N . GLY A 1 193 ? 15.740 7.769 17.477 1.00 76.50 193 GLY A N 1
ATOM 1557 C CA . GLY A 1 193 ? 16.324 7.742 16.136 1.00 76.50 193 GLY A CA 1
ATOM 1558 C C . GLY A 1 193 ? 16.685 6.344 15.612 1.00 76.50 193 GLY A C 1
ATOM 1559 O O . GLY A 1 193 ? 17.094 6.209 14.465 1.00 76.50 193 GLY A O 1
ATOM 1560 N N . THR A 1 194 ? 16.514 5.289 16.406 1.00 79.88 194 THR A N 1
ATOM 1561 C CA . THR A 1 194 ? 17.044 3.952 16.085 1.00 79.88 194 THR A CA 1
ATOM 1562 C C . THR A 1 194 ? 16.191 3.141 15.114 1.00 79.88 194 THR A C 1
ATOM 1564 O O . THR A 1 194 ? 16.683 2.193 14.509 1.00 79.88 194 THR A O 1
ATOM 1567 N N . ARG A 1 195 ? 14.891 3.440 14.997 1.00 86.69 195 ARG A N 1
ATOM 1568 C CA . ARG A 1 195 ? 13.957 2.654 14.176 1.00 86.69 195 ARG A CA 1
ATOM 1569 C C . ARG A 1 195 ? 12.956 3.538 13.466 1.00 86.69 195 ARG A C 1
ATOM 1571 O O . ARG A 1 195 ? 12.304 4.371 14.097 1.00 86.69 195 ARG A O 1
ATOM 1578 N N . THR A 1 196 ? 12.764 3.261 12.185 1.00 95.25 196 THR A N 1
ATOM 1579 C CA . THR A 1 196 ? 11.685 3.831 11.384 1.00 95.25 196 THR A CA 1
ATOM 1580 C C . THR A 1 196 ? 10.477 2.901 11.434 1.00 95.25 196 THR A C 1
ATOM 15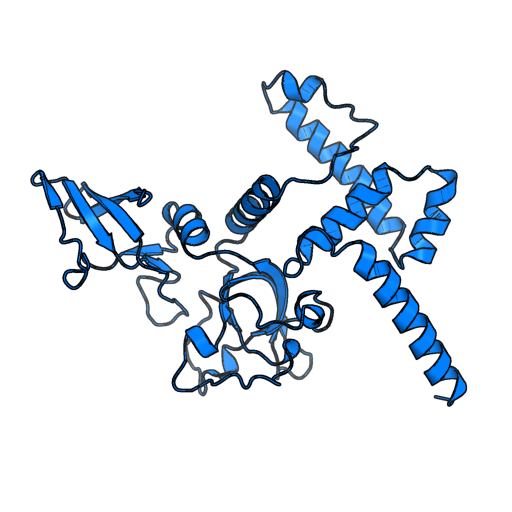82 O O . THR A 1 196 ? 10.581 1.705 11.161 1.00 95.25 196 THR A O 1
ATOM 1585 N N . ARG A 1 197 ? 9.318 3.430 11.823 1.00 95.56 197 ARG A N 1
ATOM 1586 C CA . ARG A 1 197 ? 8.040 2.720 11.864 1.00 95.56 197 ARG A CA 1
ATOM 1587 C C . ARG A 1 197 ? 7.168 3.138 10.694 1.00 95.56 197 ARG A C 1
ATOM 1589 O O . ARG A 1 197 ? 6.874 4.313 10.512 1.00 95.56 197 ARG A O 1
ATOM 1596 N N . MET A 1 198 ? 6.735 2.147 9.935 1.00 96.62 198 MET A N 1
ATOM 1597 C CA . MET A 1 198 ? 5.861 2.287 8.785 1.00 96.62 198 MET A CA 1
ATOM 1598 C C . MET A 1 198 ? 4.410 2.069 9.199 1.00 96.62 198 MET A C 1
ATOM 1600 O O . MET A 1 198 ? 4.096 1.073 9.853 1.00 96.62 198 MET A O 1
ATOM 1604 N N . PHE A 1 199 ? 3.528 2.978 8.785 1.00 97.19 199 PHE A N 1
ATOM 1605 C CA . PHE A 1 199 ? 2.077 2.832 8.901 1.00 97.19 199 PHE A CA 1
ATOM 1606 C C . PHE A 1 199 ? 1.530 2.294 7.573 1.00 97.19 199 PHE A C 1
ATOM 1608 O O . PHE A 1 199 ? 1.330 3.085 6.645 1.00 97.19 199 PHE A O 1
ATOM 1615 N N . PRO A 1 200 ? 1.343 0.966 7.440 1.00 97.12 200 PRO A N 1
ATOM 1616 C CA . PRO A 1 200 ? 0.901 0.369 6.189 1.00 97.12 200 PRO A CA 1
ATOM 1617 C C . PRO A 1 200 ? -0.570 0.698 5.913 1.00 97.12 200 PRO A C 1
ATOM 1619 O O . PRO A 1 200 ? -1.376 0.840 6.832 1.00 97.12 200 PRO A O 1
ATOM 1622 N N . LEU A 1 201 ? -0.924 0.788 4.634 1.00 97.81 201 LEU A N 1
ATOM 1623 C CA . LEU A 1 201 ? -2.299 0.915 4.157 1.00 97.81 201 LEU A CA 1
ATOM 1624 C C . LEU A 1 201 ? -2.834 -0.448 3.716 1.00 97.81 201 LEU A C 1
ATOM 1626 O O . LEU A 1 201 ? -3.806 -0.946 4.288 1.00 97.81 201 LEU A O 1
ATOM 1630 N N . CYS A 1 202 ? -2.183 -1.046 2.719 1.00 97.62 202 CYS A N 1
ATOM 1631 C CA . CYS A 1 202 ? -2.508 -2.350 2.146 1.00 97.62 202 CYS A CA 1
ATOM 1632 C C . CYS A 1 202 ? -1.313 -2.925 1.378 1.00 97.62 202 CYS A C 1
ATOM 1634 O O . CYS A 1 202 ? -0.361 -2.215 1.056 1.00 97.62 202 CYS A O 1
ATOM 1636 N N . ASP A 1 203 ? -1.372 -4.209 1.045 1.00 97.50 203 ASP A N 1
ATOM 1637 C CA . ASP A 1 203 ? -0.431 -4.842 0.125 1.00 97.50 203 ASP A CA 1
ATOM 1638 C C . ASP A 1 203 ? -0.759 -4.566 -1.342 1.00 97.50 203 ASP A C 1
ATOM 1640 O O . ASP A 1 203 ? -1.890 -4.237 -1.711 1.00 97.50 203 ASP A O 1
ATOM 1644 N N . ILE A 1 204 ? 0.241 -4.760 -2.198 1.00 97.44 204 ILE A N 1
ATOM 1645 C CA . ILE A 1 204 ? 0.076 -4.717 -3.648 1.00 97.44 204 ILE A CA 1
ATOM 1646 C C . ILE A 1 204 ? 0.851 -5.860 -4.301 1.00 97.44 204 ILE A C 1
ATOM 1648 O O . ILE A 1 204 ? 1.906 -6.286 -3.836 1.00 97.44 204 ILE A O 1
ATOM 1652 N N . LYS A 1 205 ? 0.306 -6.411 -5.388 1.00 96.25 205 LYS A N 1
ATOM 1653 C CA . LYS A 1 205 ? 1.002 -7.427 -6.187 1.00 96.25 205 LYS A CA 1
ATOM 1654 C C . LYS A 1 205 ? 1.858 -6.753 -7.257 1.00 96.25 205 LYS A C 1
ATOM 1656 O O . LYS A 1 205 ? 1.542 -5.655 -7.699 1.00 96.25 205 LYS A O 1
ATOM 1661 N N . SER A 1 206 ? 2.869 -7.475 -7.739 1.00 95.75 206 SER A N 1
ATOM 1662 C CA . SER A 1 206 ? 3.790 -6.980 -8.767 1.00 95.75 206 SER A CA 1
ATOM 1663 C C . SER A 1 206 ? 3.071 -6.479 -10.030 1.00 95.75 206 SER A C 1
ATOM 1665 O O . SER A 1 206 ? 3.259 -5.329 -10.392 1.00 95.75 206 SER A O 1
ATOM 1667 N N . LEU A 1 207 ? 2.202 -7.274 -10.668 1.00 94.25 207 LEU A N 1
ATOM 1668 C CA . LEU A 1 207 ? 1.547 -6.851 -11.918 1.00 94.25 207 LEU A CA 1
ATOM 1669 C C . LEU A 1 207 ? 0.638 -5.606 -11.755 1.00 94.25 207 LEU A C 1
ATOM 1671 O O . LEU A 1 207 ? 0.766 -4.683 -12.552 1.00 94.25 207 LEU A O 1
ATOM 1675 N N . PRO A 1 208 ? -0.242 -5.511 -10.735 1.00 95.12 208 PRO A N 1
ATOM 1676 C CA . PRO A 1 208 ? -0.964 -4.270 -10.450 1.00 95.12 208 PRO A CA 1
ATOM 1677 C C . PRO A 1 208 ? -0.062 -3.054 -10.212 1.00 95.12 208 PRO A C 1
ATOM 1679 O O . PRO A 1 208 ? -0.382 -1.975 -10.699 1.00 95.12 208 PRO A O 1
ATOM 1682 N N . LEU A 1 209 ? 1.063 -3.224 -9.508 1.00 96.50 209 LEU A N 1
ATOM 1683 C CA . LEU A 1 209 ? 2.031 -2.147 -9.291 1.00 96.50 209 LEU A CA 1
ATOM 1684 C C . LEU A 1 209 ? 2.659 -1.684 -10.614 1.00 96.50 209 LEU A C 1
ATOM 1686 O O . LEU A 1 209 ? 2.698 -0.486 -10.873 1.00 96.50 209 LEU A O 1
ATOM 1690 N N . VAL A 1 210 ? 3.054 -2.624 -11.482 1.00 95.50 210 VAL A N 1
ATOM 1691 C CA . VAL A 1 210 ? 3.555 -2.330 -12.837 1.00 95.50 210 VAL A CA 1
ATOM 1692 C C . VAL A 1 210 ? 2.529 -1.525 -13.633 1.00 95.50 210 VAL A C 1
ATOM 1694 O O . VAL A 1 210 ? 2.867 -0.492 -14.199 1.00 95.50 210 VAL A O 1
ATOM 1697 N N . ASN A 1 211 ? 1.267 -1.963 -13.650 1.00 93.38 211 ASN A N 1
ATOM 1698 C CA . ASN A 1 211 ? 0.213 -1.293 -14.414 1.00 93.38 211 ASN A CA 1
ATOM 1699 C C . ASN A 1 211 ? 0.001 0.162 -13.975 1.00 93.38 211 ASN A C 1
ATOM 1701 O O . ASN A 1 211 ? -0.248 1.022 -14.816 1.00 93.38 211 ASN A O 1
ATOM 1705 N N . ILE A 1 212 ? 0.091 0.431 -12.672 1.00 94.81 212 ILE A N 1
ATOM 1706 C CA . ILE A 1 212 ? -0.098 1.773 -12.109 1.00 94.81 212 ILE A CA 1
ATOM 1707 C C . ILE A 1 212 ? 1.135 2.642 -12.360 1.00 94.81 212 ILE A C 1
ATOM 1709 O O . ILE A 1 212 ? 1.003 3.789 -12.783 1.00 94.81 212 ILE A O 1
ATOM 1713 N N . ALA A 1 213 ? 2.330 2.090 -12.150 1.00 94.38 213 ALA A N 1
ATOM 1714 C CA . ALA A 1 213 ? 3.586 2.803 -12.338 1.00 94.38 213 ALA A CA 1
ATOM 1715 C C . ALA A 1 213 ? 3.934 3.044 -13.818 1.00 94.38 213 ALA A C 1
ATOM 1717 O O . ALA A 1 213 ? 4.686 3.959 -14.115 1.00 94.38 213 ALA A O 1
ATOM 1718 N N . ASN A 1 214 ? 3.360 2.293 -14.766 1.00 91.31 214 ASN A N 1
ATOM 1719 C CA . ASN A 1 214 ? 3.631 2.451 -16.203 1.00 91.31 214 ASN A CA 1
ATOM 1720 C C . ASN A 1 214 ? 3.349 3.857 -16.752 1.00 91.31 214 ASN A C 1
ATOM 1722 O O . ASN A 1 214 ? 3.936 4.252 -17.755 1.00 91.31 214 ASN A O 1
ATOM 1726 N N . ASN A 1 215 ? 2.448 4.600 -16.112 1.00 86.12 215 ASN A N 1
ATOM 1727 C CA . ASN A 1 215 ? 2.112 5.966 -16.508 1.00 86.12 215 ASN A CA 1
ATOM 1728 C C . ASN A 1 215 ? 2.916 7.024 -15.732 1.00 86.12 215 ASN A C 1
ATOM 1730 O O . ASN A 1 215 ? 2.595 8.208 -15.807 1.00 86.12 215 ASN A O 1
ATOM 1734 N N . THR A 1 216 ? 3.926 6.614 -14.963 1.00 90.81 216 THR A N 1
ATOM 1735 C CA . THR A 1 216 ? 4.781 7.496 -14.165 1.00 90.81 216 THR A CA 1
ATOM 1736 C C . THR A 1 216 ? 6.248 7.311 -14.551 1.00 90.81 216 THR A C 1
ATOM 1738 O O . THR A 1 216 ? 6.611 6.389 -15.277 1.00 90.81 216 THR A O 1
ATOM 1741 N N . SER A 1 217 ? 7.120 8.189 -14.054 1.00 90.38 217 SER A N 1
ATOM 1742 C CA . SER A 1 217 ? 8.574 8.062 -14.218 1.00 90.38 217 SER A CA 1
ATOM 1743 C C . SER A 1 217 ? 9.209 7.046 -13.258 1.00 90.38 217 SER A C 1
ATOM 1745 O O . SER A 1 217 ? 10.429 6.927 -13.223 1.00 90.38 217 SER A O 1
ATOM 1747 N N . LEU A 1 218 ? 8.403 6.328 -12.466 1.00 92.69 218 LEU A N 1
ATOM 1748 C CA . LEU A 1 218 ? 8.873 5.396 -11.434 1.00 92.69 218 LEU A CA 1
ATOM 1749 C C . LEU A 1 218 ? 9.136 3.988 -11.966 1.00 92.69 218 LEU A C 1
ATOM 1751 O O . LEU A 1 218 ? 9.385 3.082 -11.175 1.00 92.69 218 LEU A O 1
ATOM 1755 N N . ILE A 1 219 ? 9.027 3.760 -13.276 1.00 93.88 219 ILE A N 1
ATOM 1756 C CA . ILE A 1 219 ? 9.265 2.442 -13.853 1.00 93.88 219 ILE A CA 1
ATOM 1757 C C . ILE A 1 219 ? 10.055 2.525 -15.152 1.00 93.88 219 ILE A C 1
ATOM 1759 O O . ILE A 1 219 ? 9.769 3.336 -16.031 1.00 93.88 219 ILE A O 1
ATOM 1763 N N . SER A 1 220 ? 11.031 1.639 -15.281 1.00 93.00 220 SER A N 1
ATOM 1764 C CA . SER A 1 220 ? 11.731 1.366 -16.528 1.00 93.00 220 SER A CA 1
ATOM 1765 C C . SER A 1 220 ? 11.667 -0.124 -16.842 1.00 93.00 220 SER A C 1
ATOM 1767 O O . SER A 1 220 ? 11.169 -0.934 -16.058 1.00 93.00 220 SER A O 1
ATOM 1769 N N . TYR A 1 221 ? 12.116 -0.499 -18.035 1.00 93.75 221 TYR A N 1
ATOM 1770 C CA . TYR A 1 221 ? 12.048 -1.876 -18.502 1.00 93.75 221 TYR A CA 1
ATOM 1771 C C . TYR A 1 221 ? 13.409 -2.334 -18.987 1.00 93.75 221 TYR A C 1
ATOM 1773 O O . TYR A 1 221 ? 14.081 -1.641 -19.752 1.00 93.75 221 TYR A O 1
ATOM 1781 N N . SER A 1 222 ? 13.782 -3.546 -18.590 1.00 92.69 222 SER A N 1
ATOM 1782 C CA . SER A 1 222 ? 14.987 -4.187 -19.087 1.00 92.69 222 SER A CA 1
ATOM 1783 C C . SER A 1 222 ? 14.892 -4.518 -20.582 1.00 92.69 222 SER A C 1
ATOM 1785 O O . SER A 1 222 ? 13.836 -4.457 -21.228 1.00 92.69 222 SER A O 1
ATOM 1787 N N . LYS A 1 223 ? 16.033 -4.914 -21.154 1.00 91.38 223 LYS A N 1
ATOM 1788 C CA . LYS A 1 223 ? 16.065 -5.517 -22.490 1.00 91.38 223 LYS A CA 1
ATOM 1789 C C . LYS A 1 223 ? 15.243 -6.820 -22.503 1.00 91.38 223 LYS A C 1
ATOM 1791 O O . LYS A 1 223 ? 15.123 -7.475 -21.468 1.00 91.38 223 LYS A O 1
ATOM 1796 N N . PRO A 1 224 ? 14.714 -7.231 -23.670 1.00 91.38 224 PRO A N 1
ATOM 1797 C CA . PRO A 1 224 ? 13.975 -8.480 -23.804 1.00 91.38 224 PRO A CA 1
ATOM 1798 C C . PRO A 1 224 ? 14.720 -9.670 -23.203 1.00 91.38 224 PRO A C 1
ATOM 1800 O O . PRO A 1 224 ? 15.884 -9.908 -23.528 1.00 91.38 224 PRO A O 1
ATOM 1803 N N . ILE A 1 225 ? 14.032 -10.438 -22.364 1.00 88.25 225 ILE A N 1
ATOM 1804 C CA . ILE A 1 225 ? 14.604 -11.631 -21.748 1.00 88.25 225 ILE A CA 1
ATOM 1805 C C . ILE A 1 225 ? 14.710 -12.720 -22.822 1.00 88.25 225 ILE A C 1
ATOM 1807 O O . ILE A 1 225 ? 13.703 -13.171 -23.367 1.00 88.25 225 ILE A O 1
ATOM 1811 N N . THR A 1 226 ? 15.931 -13.153 -23.134 1.00 79.62 226 THR A N 1
ATOM 1812 C CA . THR A 1 226 ? 16.203 -14.165 -24.172 1.00 79.62 226 THR A CA 1
ATOM 1813 C C . THR A 1 226 ? 16.166 -15.598 -23.655 1.00 79.62 226 THR A C 1
ATOM 1815 O O . THR A 1 226 ? 15.982 -16.526 -24.438 1.00 79.62 226 THR A O 1
ATOM 1818 N N . ASN A 1 227 ? 16.342 -15.779 -22.345 1.00 75.62 227 ASN A N 1
ATOM 1819 C CA . ASN A 1 227 ? 16.538 -17.087 -21.713 1.00 75.62 227 ASN A CA 1
ATOM 1820 C C . ASN A 1 227 ? 15.223 -17.749 -21.266 1.00 75.62 227 ASN A C 1
ATOM 1822 O O . ASN A 1 227 ? 15.247 -18.793 -20.620 1.00 75.62 227 ASN A O 1
ATOM 1826 N N . LEU A 1 228 ? 14.076 -17.143 -21.582 1.00 71.12 228 LEU A N 1
ATOM 1827 C CA . LEU A 1 228 ? 12.767 -17.735 -21.328 1.00 71.12 228 LEU A CA 1
ATOM 1828 C C . LEU A 1 228 ? 12.353 -18.648 -22.486 1.00 71.12 228 LEU A C 1
ATOM 1830 O O . LEU A 1 228 ? 12.768 -18.470 -23.630 1.00 71.12 228 LEU A O 1
ATOM 1834 N N . SER A 1 229 ? 11.475 -19.604 -22.185 1.00 66.75 229 SER A N 1
ATOM 1835 C CA . SER A 1 229 ? 10.86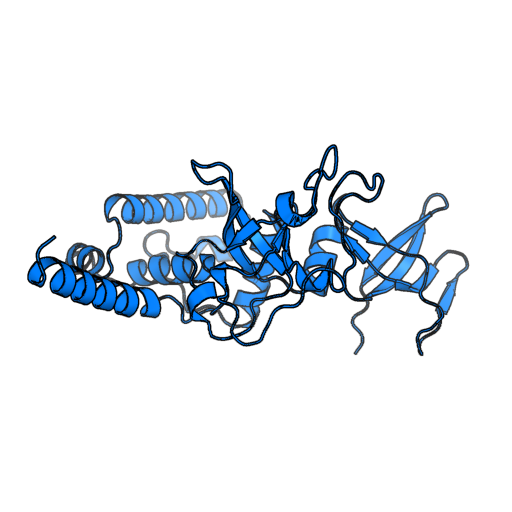9 -20.514 -23.166 1.00 66.75 229 SER A CA 1
ATOM 1836 C C . SER A 1 229 ? 10.154 -19.777 -24.306 1.00 66.75 229 SER A C 1
ATOM 1838 O O . SER A 1 229 ? 10.074 -20.291 -25.421 1.00 66.75 229 SER A O 1
ATOM 1840 N N . VAL A 1 230 ? 9.682 -18.553 -24.054 1.00 70.56 230 VAL A N 1
ATOM 1841 C CA . VAL A 1 230 ? 9.079 -17.672 -25.058 1.00 70.56 230 VAL A CA 1
ATOM 1842 C C . VAL A 1 230 ? 10.108 -16.649 -25.527 1.00 70.56 230 VAL A C 1
ATOM 1844 O O . VAL A 1 230 ? 10.404 -15.676 -24.831 1.00 70.56 230 VAL A O 1
ATOM 1847 N N . LYS A 1 231 ? 10.632 -16.857 -26.738 1.00 77.19 231 LYS A N 1
ATOM 1848 C CA . LYS A 1 231 ? 11.531 -15.899 -27.390 1.00 77.19 231 LYS A CA 1
ATOM 1849 C C . LYS A 1 231 ? 10.779 -14.628 -27.813 1.00 77.19 231 LYS A C 1
ATOM 1851 O O . LYS A 1 231 ? 9.581 -14.699 -28.104 1.00 77.19 231 LYS A O 1
ATOM 1856 N N . PRO A 1 232 ? 11.473 -13.478 -27.898 1.00 81.12 232 PRO A N 1
ATOM 1857 C CA . PRO A 1 232 ? 10.916 -12.272 -28.495 1.00 81.12 232 PRO A CA 1
ATOM 1858 C C . PRO A 1 232 ? 10.372 -12.551 -29.901 1.00 81.12 232 PRO A C 1
ATOM 1860 O O . PRO A 1 232 ? 11.024 -13.220 -30.703 1.00 81.12 232 PRO A O 1
ATOM 1863 N N . LYS A 1 233 ? 9.172 -12.047 -30.187 1.00 85.69 233 LYS A N 1
ATOM 1864 C CA . LYS A 1 233 ? 8.523 -12.149 -31.493 1.00 85.69 233 LYS A CA 1
ATOM 1865 C C . LYS A 1 233 ? 8.395 -10.759 -32.092 1.00 85.69 233 LYS A C 1
ATOM 1867 O O . LYS A 1 233 ? 7.578 -9.960 -31.632 1.00 85.69 233 LYS A O 1
ATOM 1872 N N . ASP A 1 234 ? 9.164 -10.494 -33.136 1.00 87.06 234 ASP A N 1
ATOM 1873 C CA . ASP A 1 234 ? 9.030 -9.263 -33.906 1.00 87.06 234 ASP A CA 1
ATOM 1874 C C . ASP A 1 234 ? 7.781 -9.359 -34.792 1.00 87.06 234 ASP A C 1
ATOM 1876 O O . ASP A 1 234 ? 7.612 -10.300 -35.568 1.00 87.06 234 ASP A O 1
ATOM 1880 N N . ILE A 1 235 ? 6.859 -8.410 -34.623 1.00 88.25 235 ILE A N 1
ATOM 1881 C CA . ILE A 1 235 ? 5.668 -8.270 -35.474 1.00 88.25 235 ILE A CA 1
ATOM 1882 C C . ILE A 1 235 ? 6.033 -7.428 -36.701 1.00 88.25 235 ILE A C 1
ATOM 1884 O O . ILE A 1 235 ? 5.576 -7.695 -37.808 1.00 88.25 235 ILE A O 1
ATOM 1888 N N . SER A 1 236 ? 6.857 -6.398 -36.499 1.00 88.31 236 SER A N 1
ATOM 1889 C CA . SER A 1 236 ? 7.392 -5.523 -37.540 1.00 88.31 236 SER A CA 1
ATOM 1890 C C . SER A 1 236 ? 8.730 -4.929 -37.091 1.00 88.31 236 SER A C 1
ATOM 1892 O O . SER A 1 236 ? 9.138 -5.095 -35.944 1.00 88.31 236 SER A O 1
ATOM 1894 N N . ILE A 1 237 ? 9.380 -4.155 -37.962 1.00 85.06 237 ILE A N 1
ATOM 1895 C CA . ILE A 1 237 ? 10.624 -3.427 -37.646 1.00 85.06 237 ILE A CA 1
ATOM 1896 C C . ILE A 1 237 ? 10.445 -2.489 -36.435 1.00 85.06 237 ILE A C 1
ATOM 1898 O O . ILE A 1 237 ? 11.389 -2.233 -35.689 1.00 85.06 237 ILE A O 1
ATOM 1902 N N . SER A 1 238 ? 9.230 -1.975 -36.231 1.00 89.81 238 SER A N 1
ATOM 1903 C CA . SER A 1 238 ? 8.897 -1.032 -35.161 1.00 89.81 238 SER A CA 1
ATOM 1904 C C . SER A 1 238 ? 8.068 -1.635 -34.029 1.00 89.81 238 SER A C 1
ATOM 1906 O O . SER A 1 238 ? 7.745 -0.908 -33.097 1.00 89.81 238 SER A O 1
ATOM 1908 N N . GLU A 1 239 ? 7.673 -2.911 -34.085 1.00 93.25 239 GLU A N 1
ATOM 1909 C CA . GLU A 1 239 ? 6.795 -3.526 -33.078 1.00 93.25 239 GLU A CA 1
ATOM 1910 C C . GLU A 1 239 ? 7.235 -4.947 -32.735 1.00 93.25 239 GLU A C 1
ATOM 1912 O O . GLU A 1 239 ? 7.399 -5.784 -33.623 1.00 93.25 239 GLU A O 1
ATOM 1917 N N . ARG A 1 240 ? 7.334 -5.245 -31.437 1.00 91.75 240 ARG A N 1
ATOM 1918 C CA . ARG A 1 240 ? 7.710 -6.574 -30.942 1.00 91.75 240 ARG A CA 1
ATOM 1919 C C . ARG A 1 240 ? 6.916 -6.982 -29.711 1.00 91.75 240 ARG A C 1
ATOM 1921 O O . ARG A 1 240 ? 6.434 -6.134 -28.959 1.00 91.75 240 ARG A O 1
ATOM 1928 N N . LEU A 1 241 ? 6.826 -8.289 -29.499 1.00 92.00 241 LEU A N 1
ATOM 1929 C CA . LEU A 1 241 ? 6.312 -8.903 -28.282 1.00 92.00 241 LEU A CA 1
ATOM 1930 C C . LEU A 1 241 ? 7.451 -9.581 -27.539 1.00 92.00 241 LEU A C 1
ATOM 1932 O O . LEU A 1 241 ? 8.137 -10.433 -28.103 1.00 92.00 241 LEU A O 1
ATOM 1936 N N . CYS A 1 242 ? 7.645 -9.244 -26.273 1.00 91.75 242 CYS A N 1
ATOM 1937 C CA . CYS A 1 242 ? 8.706 -9.843 -25.477 1.00 91.75 242 CYS A CA 1
ATOM 1938 C C . CYS A 1 242 ? 8.378 -9.838 -23.989 1.00 91.75 242 CYS A C 1
ATOM 1940 O O . CYS A 1 242 ? 7.527 -9.084 -23.522 1.00 91.75 242 CYS A O 1
ATOM 1942 N N . TYR A 1 243 ? 9.083 -10.686 -23.246 1.00 92.88 243 TYR A N 1
ATOM 1943 C CA . TYR A 1 243 ? 9.147 -10.571 -21.798 1.00 92.88 243 TYR A CA 1
ATOM 1944 C C . TYR A 1 243 ? 10.204 -9.544 -21.411 1.00 92.88 243 TYR A C 1
ATOM 1946 O O . TYR A 1 243 ? 11.300 -9.542 -21.975 1.00 92.88 243 TYR A O 1
ATOM 1954 N N . VAL A 1 244 ? 9.873 -8.694 -20.448 1.00 93.56 244 VAL A N 1
ATOM 1955 C CA . VAL A 1 244 ? 10.780 -7.703 -19.856 1.00 93.56 244 VAL A CA 1
ATOM 1956 C C . VAL A 1 244 ? 10.672 -7.753 -18.340 1.00 93.56 244 VAL A C 1
ATOM 1958 O O . VAL A 1 244 ? 9.644 -8.177 -17.805 1.00 93.56 244 VAL A O 1
ATOM 1961 N N . ILE A 1 245 ? 11.728 -7.318 -17.659 1.00 94.44 245 ILE A N 1
ATOM 1962 C CA . ILE A 1 245 ? 11.731 -7.114 -16.209 1.00 94.44 245 ILE A CA 1
ATOM 1963 C C . ILE A 1 245 ? 11.444 -5.632 -15.971 1.00 94.44 245 ILE A C 1
ATOM 1965 O O . ILE A 1 245 ? 12.220 -4.797 -16.445 1.00 94.44 245 ILE A O 1
ATOM 1969 N N . PRO A 1 246 ? 10.328 -5.284 -15.316 1.00 95.31 246 PRO A N 1
ATOM 1970 C CA . PRO A 1 246 ? 10.086 -3.918 -14.888 1.00 95.31 246 PRO A CA 1
ATOM 1971 C C . PRO A 1 246 ? 10.975 -3.594 -13.689 1.00 95.31 246 PRO A C 1
ATOM 1973 O O . PRO A 1 246 ? 10.958 -4.327 -12.702 1.00 95.31 246 PRO A O 1
ATOM 1976 N N . HIS A 1 247 ? 11.702 -2.491 -13.771 1.00 95.38 247 HIS A N 1
ATOM 1977 C CA . HIS A 1 247 ? 12.493 -1.941 -12.681 1.00 95.38 247 HIS A CA 1
ATOM 1978 C C . HIS A 1 247 ? 11.730 -0.768 -12.071 1.00 95.38 247 HIS A C 1
ATOM 1980 O O . HIS A 1 247 ? 11.327 0.135 -12.801 1.00 95.38 247 HIS A O 1
ATOM 1986 N N . PHE A 1 248 ? 11.464 -0.811 -10.768 1.00 96.31 248 PHE A N 1
ATOM 1987 C CA . PHE A 1 248 ? 10.602 0.142 -10.076 1.00 96.31 248 PHE A CA 1
ATOM 1988 C C . PHE A 1 248 ? 11.393 0.996 -9.083 1.00 96.31 248 PHE A C 1
ATOM 1990 O O . PHE A 1 248 ? 12.084 0.466 -8.214 1.00 96.31 248 PHE A O 1
ATOM 1997 N N . GLY A 1 249 ? 11.254 2.317 -9.187 1.00 93.94 249 GLY A N 1
ATOM 1998 C CA . GLY A 1 249 ? 11.974 3.305 -8.390 1.00 93.94 249 GLY A CA 1
ATOM 1999 C C . GLY A 1 249 ? 12.690 4.332 -9.261 1.00 93.94 249 GLY A C 1
ATOM 2000 O O . GLY A 1 249 ? 12.163 4.757 -10.290 1.00 93.94 249 GLY A O 1
ATOM 2001 N N . ASP A 1 250 ? 13.868 4.763 -8.812 1.00 86.19 250 ASP A N 1
ATOM 2002 C CA . ASP A 1 250 ? 14.726 5.670 -9.574 1.00 86.19 250 ASP A CA 1
ATOM 2003 C C . ASP A 1 250 ? 15.469 4.879 -10.658 1.00 86.19 250 ASP A C 1
ATOM 2005 O O . ASP A 1 250 ? 16.168 3.912 -10.361 1.00 86.19 250 ASP A O 1
ATOM 2009 N N . ASN A 1 251 ? 15.252 5.257 -11.916 1.00 74.19 251 ASN A N 1
ATOM 2010 C CA . ASN A 1 251 ? 15.771 4.538 -13.079 1.00 74.19 251 ASN A CA 1
ATOM 2011 C C . ASN A 1 251 ? 17.095 5.115 -13.586 1.00 74.19 251 ASN A C 1
ATOM 2013 O O . ASN A 1 251 ? 17.842 4.415 -14.268 1.00 74.19 251 ASN A O 1
ATOM 2017 N N . ASP A 1 252 ? 17.366 6.381 -13.269 1.00 72.06 252 ASP A N 1
ATOM 2018 C CA . ASP A 1 252 ? 18.502 7.115 -13.822 1.00 72.06 252 ASP A CA 1
ATOM 2019 C C . ASP A 1 252 ? 19.689 7.119 -12.857 1.00 72.06 252 ASP A C 1
ATOM 2021 O O . ASP A 1 252 ? 20.829 7.331 -13.275 1.00 72.06 252 ASP A O 1
ATOM 2025 N N . ASN A 1 253 ? 19.433 6.884 -11.564 1.00 72.94 253 ASN A N 1
ATOM 2026 C CA . ASN A 1 253 ? 20.440 7.028 -10.528 1.00 72.94 253 ASN A CA 1
ATOM 2027 C C . ASN A 1 253 ? 20.354 5.937 -9.450 1.00 72.94 253 ASN A C 1
ATOM 2029 O O . ASN A 1 253 ? 19.354 5.807 -8.747 1.00 72.94 253 ASN A O 1
ATOM 2033 N N . ASP A 1 254 ? 21.451 5.201 -9.250 1.00 81.69 254 ASP A N 1
ATOM 2034 C CA . ASP A 1 254 ? 21.544 4.131 -8.238 1.00 81.69 254 ASP A CA 1
ATOM 2035 C C . ASP A 1 254 ? 21.651 4.673 -6.795 1.00 81.69 254 ASP A C 1
ATOM 2037 O O . ASP A 1 254 ? 21.634 3.929 -5.813 1.00 81.69 254 ASP A O 1
ATOM 2041 N N . LEU A 1 255 ? 21.698 6.000 -6.642 1.00 88.44 255 LEU A N 1
ATOM 2042 C CA . LEU A 1 255 ? 21.716 6.685 -5.348 1.00 88.44 255 LEU A CA 1
ATOM 2043 C C . LEU A 1 255 ? 20.405 6.552 -4.566 1.00 88.44 255 LEU A C 1
ATOM 2045 O O . LEU A 1 255 ? 20.342 6.985 -3.417 1.00 88.44 255 LEU A O 1
ATOM 2049 N N . ARG A 1 256 ? 19.352 5.970 -5.144 1.00 92.88 256 ARG A N 1
ATOM 2050 C CA . ARG A 1 256 ? 18.081 5.725 -4.457 1.00 92.88 256 ARG A CA 1
ATOM 2051 C C . ARG A 1 256 ? 17.680 4.263 -4.528 1.00 92.88 256 ARG A C 1
ATOM 2053 O O . ARG A 1 256 ? 18.102 3.513 -5.402 1.00 92.88 256 ARG A O 1
ATOM 2060 N N . VAL A 1 257 ? 16.868 3.832 -3.568 1.00 93.81 257 VAL A N 1
ATOM 2061 C CA . VAL A 1 257 ? 16.315 2.477 -3.561 1.00 93.81 257 VAL A CA 1
ATOM 2062 C C . VAL A 1 257 ? 15.374 2.290 -4.749 1.00 93.81 257 VAL A C 1
ATOM 2064 O O . VAL A 1 257 ? 14.380 3.001 -4.903 1.00 93.81 257 VAL A O 1
ATOM 2067 N N . SER A 1 258 ? 15.665 1.265 -5.532 1.00 94.75 258 SER A N 1
ATOM 2068 C CA . SER A 1 258 ? 14.849 0.739 -6.615 1.00 94.75 258 SER A CA 1
ATOM 2069 C C . SER A 1 258 ? 14.947 -0.787 -6.605 1.00 94.75 258 SER A C 1
ATOM 2071 O O . SER A 1 258 ? 15.852 -1.360 -5.990 1.00 94.75 258 SER A O 1
ATOM 2073 N N . PHE A 1 259 ? 13.977 -1.468 -7.211 1.00 95.19 259 PHE A N 1
ATOM 2074 C CA . PHE A 1 259 ? 13.934 -2.927 -7.226 1.00 95.19 259 PHE A CA 1
ATOM 2075 C C . PHE A 1 259 ? 13.164 -3.486 -8.418 1.00 95.19 259 PHE A C 1
ATOM 2077 O O . PHE A 1 259 ? 12.242 -2.865 -8.949 1.00 95.19 259 PHE A O 1
ATOM 2084 N N . ASP A 1 260 ? 13.519 -4.709 -8.801 1.00 95.31 260 ASP A N 1
ATOM 2085 C CA . ASP A 1 260 ? 12.873 -5.417 -9.898 1.00 95.31 260 ASP A CA 1
ATOM 2086 C C . ASP A 1 260 ? 11.523 -6.011 -9.487 1.00 95.31 260 ASP A C 1
ATOM 2088 O O . ASP A 1 260 ? 11.317 -6.530 -8.384 1.00 95.31 260 ASP A O 1
ATOM 2092 N N . LEU A 1 261 ? 10.587 -5.965 -10.427 1.00 96.00 261 LEU A N 1
ATOM 2093 C CA . LEU A 1 261 ? 9.285 -6.603 -10.345 1.00 96.00 261 LEU A CA 1
ATOM 2094 C C . LEU A 1 261 ? 9.279 -7.902 -11.163 1.00 96.00 261 LEU A C 1
ATOM 2096 O O . LEU A 1 261 ? 10.205 -8.212 -11.912 1.00 96.00 261 LEU A O 1
ATOM 2100 N N . ASN A 1 262 ? 8.220 -8.702 -11.020 1.00 94.25 262 ASN A N 1
ATOM 2101 C CA . ASN A 1 262 ? 8.107 -9.950 -11.768 1.00 94.25 262 ASN A CA 1
ATOM 2102 C C . ASN A 1 262 ? 8.114 -9.675 -13.285 1.00 94.25 262 ASN A C 1
ATOM 2104 O O . ASN A 1 262 ? 7.503 -8.694 -13.719 1.00 94.25 262 ASN A O 1
ATOM 2108 N N . PRO A 1 263 ? 8.711 -10.567 -14.100 1.00 93.50 263 PRO A N 1
ATOM 2109 C CA . PRO A 1 263 ? 8.678 -10.441 -15.549 1.00 93.50 263 PRO A CA 1
ATOM 2110 C C . PRO A 1 263 ? 7.253 -10.327 -16.095 1.00 93.50 263 PRO A C 1
ATOM 2112 O O . PRO A 1 263 ? 6.355 -11.072 -15.693 1.00 93.50 263 PRO A O 1
ATOM 2115 N N . VAL A 1 264 ? 7.064 -9.427 -17.056 1.00 93.25 264 VAL A N 1
ATOM 2116 C CA . VAL A 1 264 ? 5.776 -9.175 -17.712 1.00 93.25 264 VAL A CA 1
ATOM 2117 C C . VAL A 1 264 ? 5.901 -9.349 -19.217 1.00 93.25 264 VAL A C 1
ATOM 2119 O O . VAL A 1 264 ? 6.929 -9.020 -19.812 1.00 93.25 264 VAL A O 1
ATOM 2122 N N . TYR A 1 265 ? 4.843 -9.869 -19.838 1.00 92.62 265 TYR A N 1
ATOM 2123 C CA . TYR A 1 265 ? 4.759 -9.985 -21.288 1.00 92.62 265 TYR A CA 1
ATOM 2124 C C . TYR A 1 265 ? 4.158 -8.707 -21.869 1.00 92.62 265 TYR A C 1
ATOM 2126 O O . TYR A 1 265 ? 3.062 -8.293 -21.485 1.00 92.62 265 TYR A O 1
ATOM 2134 N N . VAL A 1 266 ? 4.886 -8.055 -22.772 1.00 92.81 266 VAL A N 1
ATOM 2135 C CA . VAL A 1 266 ? 4.542 -6.720 -23.271 1.00 92.81 266 VAL A CA 1
ATOM 2136 C C . VAL A 1 266 ? 4.610 -6.643 -24.784 1.00 92.81 266 VAL A C 1
ATOM 2138 O O . VAL A 1 266 ? 5.420 -7.309 -25.433 1.00 92.81 266 VAL A O 1
ATOM 2141 N N . LYS A 1 267 ? 3.790 -5.752 -25.338 1.00 93.12 267 LYS A N 1
ATOM 2142 C CA . LYS A 1 267 ? 3.970 -5.203 -26.676 1.00 93.12 267 LYS A CA 1
ATOM 2143 C C . LYS A 1 267 ? 4.776 -3.915 -26.572 1.00 93.12 267 LYS A C 1
ATOM 2145 O O . LYS A 1 267 ? 4.340 -2.960 -25.926 1.00 93.12 267 LYS A O 1
ATOM 2150 N N . GLN A 1 268 ? 5.924 -3.881 -27.237 1.00 93.31 268 GLN A N 1
ATOM 2151 C CA . GLN A 1 268 ? 6.742 -2.681 -27.363 1.00 93.31 268 GLN A CA 1
ATOM 2152 C C . GLN A 1 268 ? 6.650 -2.114 -28.774 1.00 93.31 268 GLN A C 1
ATOM 2154 O O . GLN A 1 268 ? 6.621 -2.862 -29.755 1.00 93.31 268 GLN A O 1
ATOM 2159 N N . LYS A 1 269 ? 6.640 -0.784 -28.864 1.00 93.62 269 LYS A N 1
ATOM 2160 C CA . LYS A 1 269 ? 6.721 -0.044 -30.119 1.00 93.62 269 LYS A CA 1
ATOM 2161 C C . LYS A 1 269 ? 7.910 0.901 -30.083 1.00 93.62 269 LYS A C 1
ATOM 2163 O O . LYS A 1 269 ? 8.183 1.512 -29.052 1.00 93.62 269 LYS A O 1
ATOM 2168 N N . ARG A 1 270 ? 8.609 1.014 -31.208 1.00 91.69 270 ARG A N 1
ATOM 2169 C CA . ARG A 1 270 ? 9.705 1.961 -31.363 1.00 91.69 270 ARG A CA 1
ATOM 2170 C C . ARG A 1 270 ? 9.136 3.353 -31.639 1.00 91.69 270 ARG A C 1
ATOM 2172 O O . ARG A 1 270 ? 8.523 3.561 -32.683 1.00 91.69 270 ARG A O 1
ATOM 2179 N N . LEU A 1 271 ? 9.316 4.268 -30.694 1.00 89.38 271 LEU A N 1
ATOM 2180 C CA . LEU A 1 271 ? 8.905 5.671 -30.764 1.00 89.38 271 LEU A CA 1
ATOM 2181 C C . LEU A 1 271 ? 10.157 6.526 -30.548 1.00 89.38 271 LEU A C 1
ATOM 2183 O O . LEU A 1 271 ? 10.890 6.288 -29.594 1.00 89.38 271 LEU A O 1
ATOM 2187 N N . ASP A 1 272 ? 10.435 7.456 -31.462 1.00 88.25 272 ASP A N 1
ATOM 2188 C CA . ASP A 1 272 ? 11.602 8.358 -31.406 1.00 88.25 272 ASP A CA 1
ATOM 2189 C C . ASP A 1 272 ? 12.955 7.642 -31.230 1.00 88.25 272 ASP A C 1
ATOM 2191 O O . ASP A 1 272 ? 13.884 8.138 -30.607 1.00 88.25 272 ASP A O 1
ATOM 2195 N N . GLY A 1 273 ? 13.071 6.436 -31.793 1.00 85.62 273 GLY A N 1
ATOM 2196 C CA . GLY A 1 273 ? 14.283 5.618 -31.715 1.00 85.62 273 GLY A CA 1
ATOM 2197 C C . GLY A 1 273 ? 14.337 4.658 -30.523 1.00 85.62 273 GLY A C 1
ATOM 2198 O O . GLY A 1 273 ? 15.096 3.688 -30.605 1.00 85.62 273 GLY A O 1
ATOM 2199 N N . GLU A 1 274 ? 13.476 4.825 -29.516 1.00 87.50 274 GLU A N 1
ATOM 2200 C CA . GLU A 1 274 ? 13.437 4.034 -28.279 1.00 87.50 274 GLU A CA 1
ATOM 2201 C C . GLU A 1 274 ? 12.256 3.057 -28.222 1.00 87.50 274 GLU A C 1
ATOM 2203 O O . GLU A 1 274 ? 11.186 3.298 -28.780 1.00 87.50 274 GLU A O 1
ATOM 2208 N N . TRP A 1 275 ? 12.431 1.930 -27.530 1.00 89.00 275 TRP A N 1
ATOM 2209 C CA . TRP A 1 275 ? 11.360 0.951 -27.327 1.00 89.00 275 TRP A CA 1
ATOM 2210 C C . TRP A 1 275 ? 10.501 1.338 -26.126 1.00 89.00 275 TRP A C 1
ATOM 2212 O O . TRP A 1 275 ? 10.950 1.229 -24.989 1.00 89.00 275 TRP A O 1
ATOM 2222 N N . LYS A 1 276 ? 9.244 1.713 -26.369 1.00 89.81 276 LYS A N 1
ATOM 2223 C CA . LYS A 1 276 ? 8.269 2.021 -25.314 1.00 89.81 276 LYS A CA 1
ATOM 2224 C C . LYS A 1 276 ? 7.245 0.900 -25.183 1.00 89.81 276 LYS A C 1
ATOM 2226 O O . LYS A 1 276 ? 6.798 0.334 -26.185 1.00 89.81 276 LYS A O 1
ATOM 2231 N N . VAL A 1 277 ? 6.882 0.559 -23.947 1.00 90.81 277 VAL A N 1
ATOM 2232 C CA . VAL A 1 277 ? 5.812 -0.405 -23.657 1.00 90.81 277 VAL A CA 1
ATOM 2233 C C . VAL A 1 277 ? 4.471 0.250 -23.973 1.00 90.81 277 VAL A C 1
ATOM 2235 O O . VAL A 1 277 ? 4.130 1.280 -23.406 1.00 90.81 277 VAL A O 1
ATOM 2238 N N . VAL A 1 278 ? 3.720 -0.343 -24.901 1.00 89.69 278 VAL A N 1
ATOM 2239 C CA . VAL A 1 278 ? 2.404 0.161 -25.330 1.00 89.69 278 VAL A CA 1
ATOM 2240 C C . VAL A 1 278 ? 1.275 -0.601 -24.649 1.00 89.69 278 VAL A C 1
ATOM 2242 O O . VAL A 1 278 ? 0.225 -0.034 -24.363 1.00 89.69 278 VAL A O 1
ATOM 2245 N N . GLN A 1 279 ? 1.466 -1.898 -24.407 1.00 89.44 279 GLN A N 1
ATOM 2246 C CA . GLN A 1 279 ? 0.417 -2.749 -23.857 1.00 89.44 279 GLN A CA 1
ATOM 2247 C C . GLN A 1 279 ? 1.002 -3.923 -23.073 1.00 89.44 279 GLN A C 1
ATOM 2249 O O . GLN A 1 279 ? 1.918 -4.597 -23.550 1.00 89.44 279 GLN A O 1
ATOM 2254 N N . PHE A 1 280 ? 0.416 -4.214 -21.912 1.00 89.75 280 PHE A N 1
ATOM 2255 C CA . PHE A 1 280 ? 0.633 -5.467 -21.191 1.00 89.75 280 PHE A CA 1
ATOM 2256 C C . PHE A 1 280 ? -0.257 -6.561 -21.770 1.00 89.75 280 PHE A C 1
ATOM 2258 O O . PHE A 1 280 ? -1.466 -6.380 -21.933 1.00 89.75 280 PHE A O 1
ATOM 2265 N N . ILE A 1 281 ? 0.340 -7.705 -22.084 1.00 87.56 281 ILE A N 1
ATOM 2266 C CA . ILE A 1 281 ? -0.370 -8.866 -22.601 1.00 87.56 281 ILE A CA 1
ATOM 2267 C C . ILE A 1 281 ? -0.527 -9.851 -21.450 1.00 87.56 281 ILE A C 1
ATOM 2269 O O . ILE A 1 281 ? 0.452 -10.409 -20.957 1.00 87.56 281 ILE A O 1
ATOM 2273 N N . ASN A 1 282 ? -1.768 -10.091 -21.033 1.00 77.50 282 ASN A N 1
ATOM 2274 C CA . ASN A 1 282 ? -2.043 -11.164 -20.087 1.00 77.50 282 ASN A CA 1
ATOM 2275 C C . ASN A 1 282 ? -1.729 -12.501 -20.766 1.00 77.50 282 ASN A C 1
ATOM 2277 O O . ASN A 1 282 ? -2.311 -12.814 -21.808 1.00 77.50 282 ASN A O 1
ATOM 2281 N N . SER A 1 283 ? -0.823 -13.289 -20.183 1.00 59.31 283 SER A N 1
ATOM 2282 C CA . SER A 1 283 ? -0.693 -14.699 -20.543 1.00 59.31 283 SER A CA 1
ATOM 2283 C C . SER A 1 283 ? -2.032 -15.372 -20.237 1.00 59.31 283 SER A C 1
ATOM 2285 O O . SER A 1 283 ? -2.445 -15.389 -19.074 1.00 59.31 283 SER A O 1
ATOM 2287 N N . LYS A 1 284 ? -2.736 -15.826 -21.275 1.00 45.22 284 LYS A N 1
ATOM 2288 C CA . LYS A 1 284 ? -3.894 -16.711 -21.119 1.00 45.22 284 LYS A CA 1
ATOM 2289 C C . LYS A 1 284 ? -3.445 -18.068 -20.598 1.00 45.22 284 LYS A C 1
ATOM 2291 O O . LYS A 1 284 ? -2.348 -18.502 -21.014 1.00 45.22 284 LYS A O 1
#

Foldseek 3Di:
DDPVVVVVVVVVVVQQVVLLVVQCVLDLFFPQSSVVSLLLVVLVDDPVCLVVVCVSNVHDSVVSVVVLVVVLVVLVVCVVPDPDPVSVPDDSVGPRDDRDDPVVVQVVVLVLCLVQLQQKWFFPCVVCVVVDDDDLPDQQQPGWIARFFAFPPPDPDCLLRTAGEDPPRSNRVPSDNHARMFGFDDWDQDPVNNHIYTHTGGGDAQVSSCVSCLVDQFKDKDDFDCPDPDHKAAPDPFKIKGKIWIKGHHDPDPRTDIGTGDIFIFMWGQDPNDTRTDDTDDDD